Protein AF-A0AAE1B3I8-F1 (afdb_monomer_lite)

Radius of gyration: 38.37 Å; chains: 1; bounding box: 113×49×78 Å

Foldseek 3Di:
DVVLVVQLVVLLVQLVVLLVVLVVCVVVQFDDLVRLVVSLVSNVVSVVSNVVSLVVVLVVDDPVCNVVSVVVSVVSSVVSVVSSVSSVVVNVVQDDPLVVQCVPPGRDPVCVVVSVVSCCVPPVPLVVVLVVLVVQLLVPQDQQPDPLVCNLVSLVVNLVSNVVSQVVCVVSVNDLLVCLQPSLVSVLVSDDPVLVVVCVVVCVPPSSPVVVVSVSSVVVSVVSVVVVVVVPDDPPDDPDDDDDDDDDDDDDDYDDDDDDDDDDDDDDDPVVVPDDDDDPQQAQALQPRDSHHVVPDPVLVVDDPVVNVVSCVVSVHDPVD

InterPro domains:
  IPR005312 Domain of unknown function DUF1759 [PF03564] (91-201)

Organism: NCBI:txid231223

pLDDT: mean 73.56, std 17.93, range [26.34, 93.19]

Secondary structure (DSSP, 8-state):
-HHHHHHHHHHHHHHHHHHHHHHHHHHH----HHHHHHHHHHHHHHHHHHHHHHHHHHTTS-HHHHHHHHHHHHHHHHHHHHHHHHHHHHHHTT-THHHHHHTTS---HHHHHHHHHHHHHHT--HHHHHHHHHHHHHH------S-TTTHHHHHHHHHHHHHHHHHHHHHTT--THHHHHHHHHHHHHHS-HHHHHHHHHH-TT-TT-HHHHHHHHHHHHHHHHHHHHTT--SS----------------------------------GGGGS-------PPPPTTT--SS-GGG-HHHHSS-HHHHHHHHHHTT--TT-

Sequence (321 aa):
MEEANRKRITAKSWLTRATNKLRQLLDSGEFTQISLVAQIEEFEKRLGNLDEAQSLVEEHIEIEKLEDDIEAAAQFREEKLVTLLAAREKQSLLQGEAAATISGLSLTETNYSTAKTLLQTRFGRPERIIFSHIQRLLQTNLFLTSKESSLPAHLWRLHDEITTQVRSLENLGVGGESYGVILTPLILHQLPNNIRLEWARVGEGKEGDLGFLLRFLHEEIQRRERSQTFGVTAGAVGPTTTSPSEARSGSLGGQRSRPRQNMRKGQGSATALLSGSGSKRTPLCVFCHGGHFSDQCQELNGLDLEARKNKIRKLGLCFVC

Structure (mmCIF, N/CA/C/O backbone):
data_AF-A0AAE1B3I8-F1
#
_entry.id   AF-A0AAE1B3I8-F1
#
loop_
_atom_site.group_PDB
_atom_site.id
_atom_site.type_symbol
_atom_site.label_atom_id
_atom_site.label_alt_id
_atom_site.label_comp_id
_atom_site.label_asym_id
_atom_site.label_entity_id
_atom_site.label_seq_id
_atom_site.pdbx_PDB_ins_code
_atom_site.Cartn_x
_atom_site.Cartn_y
_atom_site.Cartn_z
_atom_site.occupancy
_atom_site.B_iso_or_equiv
_atom_site.auth_seq_id
_atom_site.auth_comp_id
_atom_site.auth_asym_id
_atom_site.auth_atom_id
_atom_site.pdbx_PDB_model_num
ATOM 1 N N . MET A 1 1 ? 0.950 -8.082 45.100 1.00 75.19 1 MET A N 1
ATOM 2 C CA . MET A 1 1 ? 0.433 -9.222 44.306 1.00 75.19 1 MET A CA 1
ATOM 3 C C . MET A 1 1 ? -1.105 -9.278 44.246 1.00 75.19 1 MET A C 1
ATOM 5 O O . MET A 1 1 ? -1.641 -9.138 43.154 1.00 75.19 1 MET A O 1
ATOM 9 N N . GLU A 1 2 ? -1.846 -9.433 45.359 1.00 81.94 2 GLU A N 1
ATOM 10 C CA . GLU A 1 2 ? -3.324 -9.588 45.317 1.00 81.94 2 GLU A CA 1
ATOM 11 C C . GLU A 1 2 ? -4.074 -8.406 44.680 1.00 81.94 2 GLU A C 1
ATOM 13 O O . GLU A 1 2 ? -4.999 -8.601 43.893 1.00 81.94 2 GLU A O 1
ATOM 18 N N . GLU A 1 3 ? -3.677 -7.167 44.986 1.00 85.56 3 GLU A N 1
ATOM 19 C CA . GLU A 1 3 ? -4.323 -5.981 44.415 1.00 85.56 3 GLU A CA 1
ATOM 20 C C . GLU A 1 3 ? -4.106 -5.868 42.898 1.00 85.56 3 GLU A C 1
ATOM 22 O O . GLU A 1 3 ? -5.056 -5.591 42.164 1.00 85.56 3 GLU A O 1
ATOM 27 N N . ALA A 1 4 ? -2.889 -6.149 42.423 1.00 85.75 4 ALA A N 1
ATOM 28 C CA . ALA A 1 4 ? -2.554 -6.158 40.999 1.00 85.75 4 ALA A CA 1
ATOM 29 C C . ALA A 1 4 ? -3.372 -7.222 40.244 1.00 85.75 4 ALA A C 1
ATOM 31 O O . ALA A 1 4 ? -3.989 -6.926 39.220 1.00 85.75 4 ALA A O 1
ATOM 32 N N . ASN A 1 5 ? -3.508 -8.426 40.815 1.00 86.81 5 ASN A N 1
ATOM 33 C CA . ASN A 1 5 ? -4.346 -9.479 40.237 1.00 86.81 5 ASN A CA 1
ATOM 34 C C . ASN A 1 5 ? -5.832 -9.088 40.171 1.00 86.81 5 ASN A C 1
ATOM 36 O O . ASN A 1 5 ? -6.487 -9.340 39.158 1.00 86.81 5 ASN A O 1
ATOM 40 N N . ARG A 1 6 ? -6.374 -8.413 41.197 1.00 88.69 6 ARG A N 1
ATOM 41 C CA . ARG A 1 6 ? -7.757 -7.894 41.161 1.00 88.69 6 ARG A CA 1
ATOM 42 C C . ARG A 1 6 ? -7.956 -6.853 40.057 1.00 88.69 6 ARG A C 1
ATOM 44 O O . ARG A 1 6 ? -8.969 -6.903 39.351 1.00 88.69 6 ARG A O 1
ATOM 51 N N . LYS A 1 7 ? -6.996 -5.936 39.877 1.00 90.00 7 LYS A N 1
ATOM 52 C CA . LYS A 1 7 ? -7.019 -4.937 38.792 1.00 90.00 7 LYS A CA 1
ATOM 53 C C . LYS A 1 7 ? -7.013 -5.617 37.424 1.00 90.00 7 LYS A C 1
ATOM 55 O O . LYS A 1 7 ? -7.872 -5.309 36.599 1.00 90.00 7 LYS A O 1
ATOM 60 N N . ARG A 1 8 ? -6.149 -6.617 37.230 1.00 90.50 8 ARG A N 1
ATOM 61 C CA . ARG A 1 8 ? -6.077 -7.408 35.995 1.00 90.50 8 ARG A CA 1
ATOM 62 C C . ARG A 1 8 ? -7.383 -8.134 35.671 1.00 90.50 8 ARG A C 1
ATOM 64 O O . ARG A 1 8 ? -7.879 -8.020 34.555 1.00 90.50 8 ARG A O 1
ATOM 71 N N . ILE A 1 9 ? -7.978 -8.840 36.635 1.00 90.00 9 ILE A N 1
ATOM 72 C CA . ILE A 1 9 ? -9.260 -9.546 36.433 1.00 90.00 9 ILE A CA 1
ATOM 73 C C . ILE A 1 9 ? -10.363 -8.557 36.035 1.00 90.00 9 ILE A C 1
ATOM 75 O O . ILE A 1 9 ? -11.141 -8.806 35.111 1.00 90.00 9 ILE A O 1
ATOM 79 N N . THR A 1 10 ? -10.398 -7.402 36.700 1.00 92.50 10 THR A N 1
ATOM 80 C CA . THR A 1 10 ? -11.363 -6.340 36.401 1.00 92.50 10 THR A CA 1
ATOM 81 C C . THR A 1 10 ? -11.157 -5.792 34.987 1.00 92.50 10 THR A C 1
ATOM 83 O O . THR A 1 10 ? -12.126 -5.671 34.235 1.00 92.50 10 THR A O 1
ATOM 86 N N . ALA A 1 11 ? -9.910 -5.529 34.582 1.00 90.75 11 ALA A N 1
ATOM 87 C CA . ALA A 1 11 ? -9.573 -5.072 33.235 1.00 90.75 11 ALA A CA 1
ATOM 88 C C . ALA A 1 11 ? -9.950 -6.106 32.157 1.00 90.75 11 ALA A C 1
ATOM 90 O O . ALA A 1 11 ? -10.613 -5.745 31.183 1.00 90.75 11 ALA A O 1
ATOM 91 N N . LYS A 1 12 ? -9.652 -7.399 32.373 1.00 91.38 12 LYS A N 1
ATOM 92 C CA . LYS A 1 12 ? -10.067 -8.499 31.477 1.00 91.38 12 LYS A CA 1
ATOM 93 C C . LYS A 1 12 ? -11.591 -8.553 31.309 1.00 91.38 12 LYS A C 1
ATOM 95 O O . LYS A 1 12 ? -12.088 -8.709 30.191 1.00 91.38 12 LYS A O 1
ATOM 100 N N . SER A 1 13 ? -12.352 -8.369 32.391 1.00 92.62 13 SER A N 1
ATOM 101 C CA . SER A 1 13 ? -13.822 -8.332 32.350 1.00 92.62 13 SER A CA 1
ATOM 102 C C . SER A 1 13 ? -14.351 -7.148 31.531 1.00 92.62 13 SER A C 1
ATOM 104 O O . SER A 1 13 ? -15.208 -7.325 30.661 1.00 92.62 13 SER A O 1
ATOM 106 N N . TRP A 1 14 ? -13.809 -5.945 31.744 1.00 93.00 14 TRP A N 1
ATOM 107 C CA . TRP A 1 14 ? -14.194 -4.760 30.971 1.00 93.00 14 TRP A CA 1
ATOM 108 C C . TRP A 1 14 ? -13.845 -4.880 29.490 1.00 93.00 14 TRP A C 1
ATOM 110 O O . TRP A 1 14 ? -14.688 -4.548 28.655 1.00 93.00 14 TRP A O 1
ATOM 120 N N . LEU A 1 15 ? -12.659 -5.396 29.156 1.00 92.19 15 LEU A N 1
ATOM 121 C CA . LEU A 1 15 ? -12.279 -5.633 27.765 1.00 92.19 15 LEU A CA 1
ATOM 122 C C . LEU A 1 15 ? -13.209 -6.659 27.111 1.00 92.19 15 LEU A C 1
ATOM 124 O O . LEU A 1 15 ? -13.655 -6.453 25.987 1.00 92.19 15 LEU A O 1
ATOM 128 N N . THR A 1 16 ? -13.586 -7.719 27.827 1.00 93.19 16 THR A N 1
ATOM 129 C CA . THR A 1 16 ? -14.542 -8.719 27.322 1.00 93.19 16 THR A CA 1
ATOM 130 C C . THR A 1 16 ? -15.908 -8.093 27.029 1.00 93.19 16 THR A C 1
ATOM 132 O O . THR A 1 16 ? -16.497 -8.360 25.984 1.00 93.19 16 THR A O 1
ATOM 135 N N . ARG A 1 17 ? -16.400 -7.197 27.896 1.00 92.69 17 ARG A N 1
ATOM 136 C CA . ARG A 1 17 ? -17.651 -6.456 27.651 1.00 92.69 17 ARG A CA 1
ATOM 137 C C . ARG A 1 17 ? -17.549 -5.541 26.433 1.00 92.69 17 ARG A C 1
ATOM 139 O O . ARG A 1 17 ? -18.461 -5.540 25.611 1.00 92.69 17 ARG A O 1
ATOM 146 N N . ALA A 1 18 ? -16.452 -4.793 26.305 1.00 90.69 18 ALA A N 1
ATOM 147 C CA . ALA A 1 18 ? -16.205 -3.940 25.143 1.00 90.69 18 ALA A CA 1
ATOM 148 C C . ALA A 1 18 ? -16.132 -4.770 23.851 1.00 90.69 18 ALA A C 1
ATOM 150 O O . ALA A 1 18 ? -16.756 -4.415 22.855 1.00 90.69 18 ALA A O 1
ATOM 151 N N . THR A 1 19 ? -15.465 -5.926 23.905 1.00 92.31 19 THR A N 1
ATOM 152 C CA . THR A 1 19 ? -15.375 -6.876 22.789 1.00 92.31 19 THR A CA 1
ATOM 153 C C . THR A 1 19 ? -16.751 -7.382 22.379 1.00 92.31 19 THR A C 1
ATOM 155 O O . THR A 1 19 ? -17.092 -7.322 21.206 1.00 92.31 19 THR A O 1
ATOM 158 N N . ASN A 1 20 ? -17.567 -7.843 23.330 1.00 91.88 20 ASN A N 1
ATOM 159 C CA . ASN A 1 20 ? -18.903 -8.364 23.036 1.00 91.88 20 ASN A CA 1
ATOM 160 C C . ASN A 1 20 ? -19.821 -7.284 22.462 1.00 91.88 20 ASN A C 1
ATOM 162 O O . ASN A 1 20 ? -20.574 -7.554 21.534 1.00 91.88 20 ASN A O 1
ATOM 166 N N . LYS A 1 21 ? -19.727 -6.053 22.973 1.00 90.25 21 LYS A N 1
ATOM 167 C CA . LYS A 1 21 ? -20.495 -4.918 22.457 1.00 90.25 21 LYS A CA 1
ATOM 168 C C . LYS A 1 21 ? -20.089 -4.557 21.026 1.00 90.25 21 LYS A C 1
ATOM 170 O O . LYS A 1 21 ? -20.951 -4.326 20.185 1.00 90.25 21 LYS A O 1
ATOM 175 N N . LEU A 1 22 ? -18.788 -4.544 20.741 1.00 87.94 22 LEU A N 1
ATOM 176 C CA . LEU A 1 22 ? -18.260 -4.302 19.401 1.00 87.94 22 LEU A CA 1
ATOM 177 C C . LEU A 1 22 ? -18.615 -5.451 18.444 1.00 87.94 22 LEU A C 1
ATOM 179 O O . LEU A 1 22 ? -19.035 -5.194 17.323 1.00 87.94 22 LEU A O 1
ATOM 183 N N . ARG A 1 23 ? -18.557 -6.706 18.903 1.00 89.12 23 ARG A N 1
ATOM 184 C CA . ARG A 1 23 ? -18.997 -7.883 18.141 1.00 89.12 23 ARG A CA 1
ATOM 185 C C . ARG A 1 23 ? -20.483 -7.816 17.801 1.00 89.12 23 ARG A C 1
ATOM 187 O O . ARG A 1 23 ? -20.840 -7.974 16.645 1.00 89.12 23 ARG A O 1
ATOM 194 N N . GLN A 1 24 ? -21.326 -7.487 18.777 1.00 89.12 24 GLN A N 1
ATOM 195 C CA . GLN A 1 24 ? -22.765 -7.335 18.572 1.00 89.12 24 GLN A CA 1
ATOM 196 C C . GLN A 1 24 ? -23.083 -6.265 17.520 1.00 89.12 24 GLN A C 1
ATOM 198 O O . GLN A 1 24 ? -23.969 -6.476 16.699 1.00 89.12 24 GLN A O 1
ATOM 203 N N . LEU A 1 25 ? -22.348 -5.148 17.511 1.00 84.00 25 LEU A N 1
ATOM 204 C CA . LEU A 1 25 ? -22.480 -4.130 16.464 1.00 84.00 25 LEU A CA 1
ATOM 205 C C . LEU A 1 25 ? -22.011 -4.636 15.098 1.00 84.00 25 LEU A C 1
ATOM 207 O O . LEU A 1 25 ? -22.623 -4.328 14.082 1.00 84.00 25 LEU A O 1
ATOM 211 N N . LEU A 1 26 ? -20.925 -5.408 15.049 1.00 83.12 26 LEU A N 1
ATOM 212 C CA . LEU A 1 26 ? -20.441 -5.981 13.793 1.00 83.12 26 LEU A CA 1
ATOM 213 C C . LEU A 1 26 ? -21.415 -7.010 13.207 1.00 83.12 26 LEU A C 1
ATOM 215 O O . LEU A 1 26 ? -21.557 -7.037 11.981 1.00 83.12 26 LEU A O 1
ATOM 219 N N . ASP A 1 27 ? -22.058 -7.802 14.069 1.00 83.75 27 ASP A N 1
ATOM 220 C CA . ASP A 1 27 ? -23.023 -8.850 13.723 1.00 83.75 27 ASP A CA 1
ATOM 221 C C . ASP A 1 27 ? -24.395 -8.271 13.351 1.00 83.75 27 ASP A C 1
ATOM 223 O O . ASP A 1 27 ? -25.061 -8.802 12.466 1.00 83.75 27 ASP A O 1
ATOM 227 N N . SER A 1 28 ? -24.814 -7.161 13.976 1.00 79.62 28 SER A N 1
ATOM 228 C CA . SER A 1 28 ? -26.087 -6.508 13.648 1.00 79.62 28 SER A CA 1
ATOM 229 C C . SER A 1 28 ? -26.085 -5.864 12.263 1.00 79.62 28 SER A C 1
ATOM 231 O O . SER A 1 28 ? -27.153 -5.623 11.713 1.00 79.62 28 SER A O 1
ATOM 233 N N . GLY A 1 29 ? -24.914 -5.539 11.701 1.00 66.75 29 GLY A N 1
ATOM 234 C CA . GLY A 1 29 ? -24.771 -4.900 10.382 1.00 66.75 29 GLY A CA 1
ATOM 235 C C . GLY A 1 29 ? -25.267 -3.447 10.308 1.00 66.75 29 GLY A C 1
ATOM 236 O O . GLY A 1 29 ? -24.849 -2.697 9.429 1.00 66.75 29 GLY A O 1
ATOM 237 N N . GLU A 1 30 ? -26.094 -3.027 11.261 1.00 66.75 30 GLU A N 1
ATOM 238 C CA . GLU A 1 30 ? -26.655 -1.689 11.407 1.00 66.75 30 GLU A CA 1
ATOM 239 C C . GLU A 1 30 ? -25.834 -0.870 12.416 1.00 66.75 30 GLU A C 1
ATOM 241 O O . GLU A 1 30 ? -26.131 -0.830 13.610 1.00 66.75 30 GLU A O 1
ATOM 246 N N . PHE A 1 31 ? -24.772 -0.208 11.958 1.00 68.75 31 PHE A N 1
ATOM 247 C CA . PHE A 1 31 ? -24.009 0.733 12.784 1.00 68.75 31 PHE A CA 1
ATOM 248 C C . PHE A 1 31 ? -23.626 1.979 11.988 1.00 68.75 31 PHE A C 1
ATOM 250 O O . PHE A 1 31 ? -23.349 1.928 10.793 1.00 68.75 31 PHE A O 1
ATOM 257 N N . THR A 1 32 ? -23.590 3.130 12.656 1.00 70.94 32 THR A N 1
ATOM 258 C CA . THR A 1 32 ? -23.060 4.360 12.057 1.00 70.94 32 THR A CA 1
ATOM 259 C C . THR A 1 32 ? -21.548 4.420 12.234 1.00 70.94 32 THR A C 1
ATOM 261 O O . THR A 1 32 ? -21.000 3.871 13.191 1.00 70.94 32 THR A O 1
ATOM 264 N N . GLN A 1 33 ? -20.860 5.143 11.349 1.00 69.38 33 GLN A N 1
ATOM 265 C CA . GLN A 1 33 ? -19.416 5.362 11.467 1.00 69.38 33 GLN A CA 1
ATOM 266 C C . GLN A 1 33 ? -19.039 5.980 12.821 1.00 69.38 33 GLN A C 1
ATOM 268 O O . GLN A 1 33 ? -18.077 5.552 13.445 1.00 69.38 33 GLN A O 1
ATOM 273 N N . ILE A 1 34 ? -19.837 6.933 13.309 1.00 70.81 34 ILE A N 1
ATOM 274 C CA . ILE A 1 34 ? -19.634 7.578 14.614 1.00 70.81 34 ILE A CA 1
ATOM 275 C C . ILE A 1 34 ? -19.747 6.549 15.747 1.00 70.81 34 ILE A C 1
ATOM 277 O O . ILE A 1 34 ? -18.913 6.525 16.649 1.00 7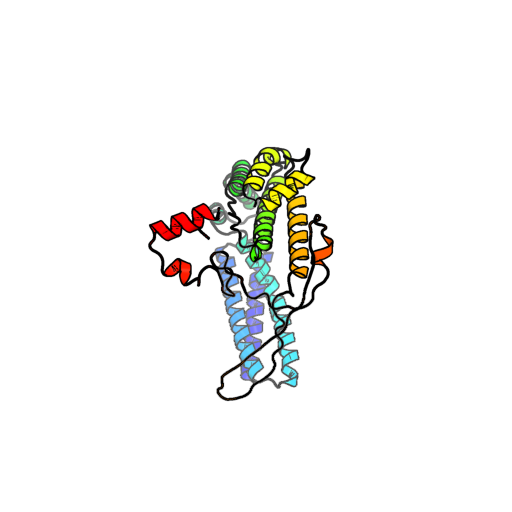0.81 34 ILE A O 1
ATOM 281 N N . SER A 1 35 ? -20.752 5.669 15.688 1.00 77.31 35 SER A N 1
ATOM 282 C CA . SER A 1 35 ? -20.945 4.614 16.687 1.00 77.31 35 SER A CA 1
ATOM 283 C C . SER A 1 35 ? -19.800 3.597 16.677 1.00 77.31 35 SER A C 1
ATOM 285 O O . SER A 1 35 ? -19.295 3.246 17.745 1.00 77.31 35 SER A O 1
ATOM 287 N N . LEU A 1 36 ? -19.350 3.180 15.487 1.00 80.62 36 LEU A N 1
ATOM 288 C CA . LEU A 1 36 ? -18.235 2.248 15.329 1.00 80.62 36 LEU A CA 1
ATOM 289 C C . LEU A 1 36 ? -16.930 2.842 15.872 1.00 80.62 36 LEU A C 1
ATOM 291 O O . LEU A 1 36 ? -16.262 2.189 16.666 1.00 80.62 36 LEU A O 1
ATOM 295 N N . VAL A 1 37 ? -16.601 4.085 15.503 1.00 79.81 37 VAL A N 1
ATOM 296 C CA . VAL A 1 37 ? -15.399 4.786 15.989 1.00 79.81 37 VAL A CA 1
ATOM 297 C C . VAL A 1 37 ? -15.418 4.900 17.509 1.00 79.81 37 VAL A C 1
ATOM 299 O O . VAL A 1 37 ? -14.454 4.507 18.155 1.00 79.81 37 VAL A O 1
ATOM 302 N N . ALA A 1 38 ? -16.539 5.329 18.092 1.00 83.31 38 ALA A N 1
ATOM 303 C CA . ALA A 1 38 ? -16.661 5.444 19.541 1.00 83.31 38 ALA A CA 1
ATOM 304 C C . ALA A 1 38 ? -16.480 4.095 20.262 1.00 83.31 38 ALA A C 1
ATOM 306 O O . ALA A 1 38 ? -15.940 4.049 21.366 1.00 83.31 38 ALA A O 1
ATOM 307 N N . GLN A 1 39 ? -16.934 2.982 19.670 1.00 84.62 39 GLN A N 1
ATOM 308 C CA . GLN A 1 39 ? -16.705 1.657 20.258 1.00 84.62 39 GLN A CA 1
ATOM 309 C C . GLN A 1 39 ? -15.278 1.143 20.059 1.00 84.62 39 GLN A C 1
ATOM 311 O O . GLN A 1 39 ? -14.778 0.457 20.948 1.00 84.62 39 GLN A O 1
ATOM 316 N N . ILE A 1 40 ? -14.622 1.470 18.943 1.00 86.94 40 ILE A N 1
ATOM 317 C CA . ILE A 1 40 ? -13.201 1.162 18.735 1.00 86.94 40 ILE A CA 1
ATOM 318 C C . ILE A 1 40 ? -12.355 1.925 19.760 1.00 86.94 40 ILE A C 1
ATOM 320 O O . ILE A 1 40 ? -11.549 1.306 20.445 1.00 86.94 40 ILE A O 1
ATOM 324 N N . GLU A 1 41 ? -12.590 3.227 19.939 1.00 86.50 41 GLU A N 1
ATOM 325 C CA . GLU A 1 41 ? -11.876 4.050 20.926 1.00 86.50 41 GLU A CA 1
ATOM 326 C C . GLU A 1 41 ? -12.082 3.537 22.359 1.00 86.50 41 GLU A C 1
ATOM 328 O O . GLU A 1 41 ? -11.128 3.425 23.131 1.00 86.50 41 GLU A O 1
ATOM 333 N N . GLU A 1 42 ? -13.317 3.169 22.724 1.00 89.94 42 GLU A N 1
ATOM 334 C CA . GLU A 1 42 ? -13.591 2.565 24.031 1.00 89.94 42 GLU A CA 1
ATOM 335 C C . GLU A 1 42 ? -12.862 1.222 24.184 1.00 89.94 42 GLU A C 1
ATOM 337 O O . GLU A 1 42 ? -12.281 0.966 25.238 1.00 89.94 42 GLU A O 1
ATOM 342 N N . PHE A 1 43 ? -12.841 0.372 23.152 1.00 90.00 43 PHE A N 1
ATOM 343 C CA . PHE A 1 43 ? -12.095 -0.886 23.180 1.00 90.00 43 PHE A CA 1
ATOM 344 C C . PHE A 1 43 ? -10.592 -0.642 23.365 1.00 90.00 43 PHE A C 1
ATOM 346 O O . PHE A 1 43 ? -9.989 -1.258 24.243 1.00 90.00 43 PHE A O 1
ATOM 353 N N . GLU A 1 44 ? -9.987 0.253 22.580 1.00 89.44 44 GLU A N 1
ATOM 354 C CA . GLU A 1 44 ? -8.555 0.581 22.650 1.00 89.44 44 GLU A CA 1
ATOM 355 C C . GLU A 1 44 ? -8.179 1.128 24.031 1.00 89.44 44 GLU A C 1
ATOM 357 O O . GLU A 1 44 ? -7.183 0.709 24.621 1.00 89.44 44 GLU A O 1
ATOM 362 N N . LYS A 1 45 ? -9.033 1.976 24.614 1.00 91.69 45 LYS A N 1
ATOM 363 C CA . LYS A 1 45 ? -8.864 2.454 25.989 1.00 91.69 45 LYS A CA 1
ATOM 364 C C . LYS A 1 45 ? -8.891 1.308 27.005 1.00 91.69 45 LYS A C 1
ATOM 366 O O . LYS A 1 45 ? -8.087 1.287 27.935 1.00 91.69 45 LYS A O 1
ATOM 371 N N . ARG A 1 46 ? -9.810 0.344 26.860 1.00 91.00 46 ARG A N 1
ATOM 372 C CA . ARG A 1 46 ? -9.859 -0.835 27.748 1.00 91.00 46 ARG A CA 1
ATOM 373 C C . ARG A 1 46 ? -8.675 -1.770 27.548 1.00 91.00 46 ARG A C 1
ATOM 375 O O . ARG A 1 46 ? -8.255 -2.380 28.528 1.00 91.00 46 ARG A O 1
ATOM 382 N N . LEU A 1 47 ? -8.149 -1.864 26.331 1.00 89.62 47 LEU A N 1
ATOM 383 C CA . LEU A 1 47 ? -6.946 -2.630 26.028 1.00 89.62 47 LEU A CA 1
ATOM 384 C C . LEU A 1 47 ? -5.723 -2.009 26.715 1.00 89.62 47 LEU A C 1
ATOM 386 O O . LEU A 1 47 ? -5.022 -2.715 27.428 1.00 89.62 47 LEU A O 1
ATOM 390 N N . GLY A 1 48 ? -5.547 -0.687 26.624 1.00 89.56 48 GLY A N 1
ATOM 391 C CA . GLY A 1 48 ? -4.467 0.016 27.328 1.00 89.56 48 GLY A CA 1
ATOM 392 C C . GLY A 1 48 ? -4.523 -0.169 28.850 1.00 89.56 48 GLY A C 1
ATOM 393 O O . GLY A 1 48 ? -3.510 -0.462 29.477 1.00 89.56 48 GLY A O 1
ATOM 394 N N . ASN A 1 49 ? -5.720 -0.107 29.447 1.00 90.94 49 ASN A N 1
ATOM 395 C CA . ASN A 1 49 ? -5.894 -0.380 30.880 1.00 90.94 49 ASN A CA 1
ATOM 396 C C . ASN A 1 49 ? -5.549 -1.833 31.263 1.00 90.94 49 ASN A C 1
ATOM 398 O O . ASN A 1 49 ? -5.169 -2.097 32.404 1.00 90.94 49 ASN A O 1
ATOM 402 N N . LEU A 1 50 ? -5.753 -2.793 30.353 1.00 91.31 50 LEU A N 1
ATOM 403 C CA . LEU A 1 50 ? -5.364 -4.184 30.573 1.00 91.31 50 LEU A CA 1
ATOM 404 C C . LEU A 1 50 ? -3.846 -4.339 30.514 1.00 91.31 50 LEU A C 1
ATOM 406 O O . LEU A 1 50 ? -3.301 -5.004 31.389 1.00 91.31 50 LEU A O 1
ATOM 410 N N . ASP A 1 51 ? -3.193 -3.719 29.532 1.00 91.06 51 ASP A N 1
ATOM 411 C CA . ASP A 1 51 ? -1.737 -3.759 29.374 1.00 91.06 51 ASP A CA 1
ATOM 412 C C . ASP A 1 51 ? -1.040 -3.146 30.608 1.00 91.06 51 ASP A C 1
ATOM 414 O O . ASP A 1 51 ? -0.110 -3.735 31.158 1.00 91.06 51 ASP A O 1
ATOM 418 N N . GLU A 1 52 ? -1.560 -2.030 31.135 1.00 91.56 52 GLU A N 1
ATOM 419 C CA . GLU A 1 52 ? -1.080 -1.431 32.390 1.00 91.56 52 GLU A CA 1
ATOM 420 C C . GLU A 1 52 ? -1.285 -2.375 33.589 1.00 91.56 52 GLU A C 1
ATOM 422 O O . GLU A 1 52 ? -0.372 -2.599 34.386 1.00 91.56 52 GLU A O 1
ATOM 427 N N . ALA A 1 53 ? -2.468 -2.986 33.713 1.00 90.06 53 ALA A N 1
ATOM 428 C CA . ALA A 1 53 ? -2.749 -3.920 34.802 1.00 90.06 53 ALA A CA 1
ATOM 429 C C . ALA A 1 53 ? -1.915 -5.211 34.716 1.00 90.06 53 ALA A C 1
ATOM 431 O O . ALA A 1 53 ? -1.600 -5.794 35.752 1.00 90.06 53 ALA A O 1
ATOM 432 N N . GLN A 1 54 ? -1.580 -5.662 33.505 1.00 89.06 54 GLN A N 1
ATOM 433 C CA . GLN A 1 54 ? -0.733 -6.824 33.249 1.00 89.06 54 GLN A CA 1
ATOM 434 C C . GLN A 1 54 ? 0.722 -6.525 33.636 1.00 89.06 54 GLN A C 1
ATOM 436 O O . GLN A 1 54 ? 1.304 -7.296 34.394 1.00 89.06 54 GLN A O 1
ATOM 441 N N . SER A 1 55 ? 1.255 -5.358 33.258 1.00 89.38 55 SER A N 1
ATOM 442 C CA . SER A 1 55 ? 2.604 -4.923 33.650 1.00 89.38 55 SER A CA 1
ATOM 443 C C . SER A 1 55 ? 2.791 -4.870 35.176 1.00 89.38 55 SER A C 1
ATOM 445 O O . SER A 1 55 ? 3.796 -5.348 35.700 1.00 89.38 55 SER A O 1
ATOM 447 N N . LEU A 1 56 ? 1.786 -4.382 35.915 1.00 88.88 56 LEU A N 1
ATOM 448 C CA . LEU A 1 56 ? 1.813 -4.365 37.386 1.00 88.88 56 LEU A CA 1
ATOM 449 C C . LEU A 1 56 ? 1.825 -5.768 38.011 1.00 88.88 56 LEU A C 1
ATOM 451 O O . LEU A 1 56 ? 2.316 -5.953 39.127 1.00 88.88 56 LEU A O 1
ATOM 455 N N . VAL A 1 57 ? 1.221 -6.750 37.341 1.00 87.94 57 VAL A N 1
ATOM 456 C CA . VAL A 1 57 ? 1.205 -8.140 37.806 1.00 87.94 57 VAL A CA 1
ATOM 457 C C . VAL A 1 57 ? 2.551 -8.806 37.529 1.00 87.94 57 VAL A C 1
ATOM 459 O O . VAL A 1 57 ? 3.083 -9.449 38.432 1.00 87.94 57 VAL A O 1
ATOM 462 N N . GLU A 1 58 ? 3.123 -8.587 36.347 1.00 86.69 58 GLU A N 1
ATOM 463 C CA . GLU A 1 58 ? 4.429 -9.121 35.938 1.00 86.69 58 GLU A CA 1
ATOM 464 C C . GLU A 1 58 ? 5.572 -8.657 36.854 1.00 86.69 58 GLU A C 1
ATOM 466 O O . GLU A 1 58 ? 6.454 -9.450 37.166 1.00 86.69 58 GLU A O 1
ATOM 471 N N . GLU A 1 59 ? 5.513 -7.431 37.390 1.00 86.38 59 GLU A N 1
ATOM 472 C CA . GLU A 1 59 ? 6.486 -6.928 38.381 1.00 86.38 59 GLU A CA 1
ATOM 473 C C . GLU A 1 59 ? 6.518 -7.762 39.680 1.00 86.38 59 GLU A C 1
ATOM 475 O O . GLU A 1 59 ? 7.527 -7.809 40.381 1.00 86.38 59 GLU A O 1
ATOM 480 N N . HIS A 1 60 ? 5.412 -8.431 40.016 1.00 84.00 60 HIS A N 1
ATOM 481 C CA . HIS A 1 60 ? 5.237 -9.149 41.280 1.00 84.00 60 HIS A CA 1
ATOM 482 C C . HIS A 1 60 ? 5.196 -10.677 41.120 1.00 84.00 60 HIS A C 1
ATOM 484 O O . HIS A 1 60 ? 4.953 -11.375 42.112 1.00 84.00 60 HIS A O 1
ATOM 490 N N . ILE A 1 61 ? 5.361 -11.196 39.900 1.00 83.56 61 ILE A N 1
ATOM 491 C CA . ILE A 1 61 ? 5.356 -12.631 39.603 1.00 83.56 61 ILE A CA 1
ATOM 492 C C . ILE A 1 61 ? 6.770 -13.208 39.759 1.00 83.56 61 ILE A C 1
ATOM 494 O O . ILE A 1 61 ? 7.770 -12.584 39.416 1.00 83.56 61 ILE A O 1
ATOM 498 N N . GLU A 1 62 ? 6.850 -14.425 40.301 1.00 84.44 62 GLU A N 1
ATOM 499 C CA . GLU A 1 62 ? 8.090 -15.204 40.340 1.00 84.44 62 GLU A CA 1
ATOM 500 C C . GLU A 1 62 ? 8.554 -15.524 38.915 1.00 84.44 62 GLU A C 1
ATOM 502 O O . GLU A 1 62 ? 7.750 -15.951 38.089 1.00 84.44 62 GLU A O 1
ATOM 507 N N . ILE A 1 63 ? 9.854 -15.387 38.645 1.00 81.88 63 ILE A N 1
ATOM 508 C CA . ILE A 1 63 ? 10.442 -15.563 37.304 1.00 81.88 63 ILE A CA 1
ATOM 509 C C . ILE A 1 63 ? 10.038 -16.906 36.669 1.00 81.88 63 ILE A C 1
ATOM 511 O O . ILE A 1 63 ? 9.740 -16.950 35.482 1.00 81.88 63 ILE A O 1
ATOM 515 N N . GLU A 1 64 ? 9.946 -17.977 37.462 1.00 85.06 64 GLU A N 1
ATOM 516 C CA . GLU A 1 64 ? 9.556 -19.318 36.993 1.00 85.06 64 GLU A CA 1
ATOM 517 C C . GLU A 1 64 ? 8.131 -19.397 36.422 1.00 85.06 64 GLU A C 1
ATOM 519 O O . GLU A 1 64 ? 7.850 -20.278 35.621 1.00 85.06 64 GLU A O 1
ATOM 524 N N . LYS A 1 65 ? 7.226 -18.496 36.825 1.00 85.94 65 LYS A N 1
ATOM 525 C CA . LYS A 1 65 ? 5.824 -18.449 36.365 1.00 85.94 65 LYS A CA 1
ATOM 526 C C . LYS A 1 65 ? 5.558 -17.305 35.387 1.00 85.94 65 LYS A C 1
ATOM 528 O O . LYS A 1 65 ? 4.425 -17.128 34.944 1.00 85.94 65 LYS A O 1
ATOM 533 N N . LEU A 1 66 ? 6.574 -16.491 35.102 1.00 86.25 66 LEU A N 1
ATOM 534 C CA . LEU A 1 66 ? 6.437 -15.293 34.282 1.00 86.25 66 LEU A CA 1
ATOM 535 C C . LEU A 1 66 ? 6.172 -15.646 32.816 1.00 86.25 66 LEU A C 1
ATOM 537 O O . LEU A 1 66 ? 5.301 -15.040 32.202 1.00 86.25 66 LEU A O 1
ATOM 541 N N . GLU A 1 67 ? 6.879 -16.641 32.275 1.00 86.56 67 GLU A N 1
ATOM 542 C CA . GLU A 1 67 ? 6.708 -17.077 30.881 1.00 86.56 67 GLU A CA 1
ATOM 543 C C . GLU A 1 67 ? 5.283 -17.592 30.622 1.00 86.56 67 GLU A C 1
ATOM 545 O O . GLU A 1 67 ? 4.624 -17.120 29.693 1.00 86.56 67 GLU A O 1
ATOM 550 N N . ASP A 1 68 ? 4.766 -18.457 31.501 1.00 87.12 68 ASP A N 1
ATOM 551 C CA . ASP A 1 68 ? 3.398 -18.984 31.416 1.00 87.12 68 ASP A CA 1
ATOM 552 C C . ASP A 1 68 ? 2.334 -17.871 31.506 1.00 87.12 68 ASP A C 1
ATOM 554 O O . ASP A 1 68 ? 1.318 -17.900 30.803 1.00 87.12 68 ASP A O 1
ATOM 558 N N . ASP A 1 69 ? 2.542 -16.867 32.371 1.00 88.62 69 ASP A N 1
ATOM 559 C CA . ASP A 1 69 ? 1.600 -15.751 32.527 1.00 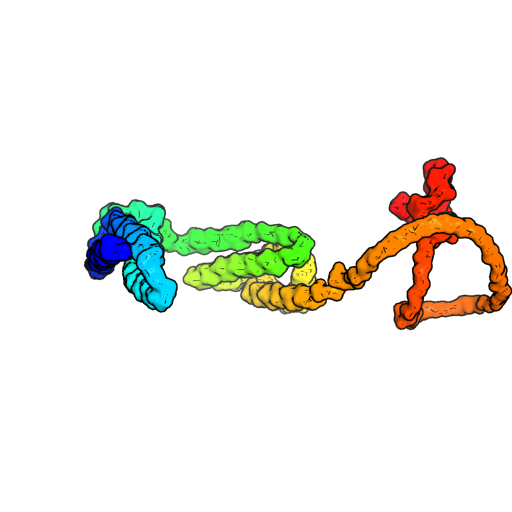88.62 69 ASP A CA 1
ATOM 560 C C . ASP A 1 69 ? 1.603 -14.827 31.301 1.00 88.62 69 ASP A C 1
ATOM 562 O O . ASP A 1 69 ? 0.529 -14.423 30.841 1.00 88.62 69 ASP A O 1
ATOM 566 N N . ILE A 1 70 ? 2.783 -14.552 30.735 1.00 86.31 70 ILE A N 1
ATOM 567 C CA . ILE A 1 70 ? 2.933 -13.786 29.491 1.00 86.31 70 ILE A CA 1
ATOM 568 C C . ILE A 1 70 ? 2.229 -14.512 28.343 1.00 86.31 70 ILE A C 1
ATOM 570 O O . ILE A 1 70 ? 1.479 -13.881 27.593 1.00 86.31 70 ILE A O 1
ATOM 574 N N . GLU A 1 71 ? 2.413 -15.827 28.209 1.00 89.31 71 GLU A N 1
ATOM 575 C CA . GLU A 1 71 ? 1.776 -16.603 27.144 1.00 89.31 71 GLU A CA 1
ATOM 576 C C . GLU A 1 71 ? 0.244 -16.597 27.283 1.00 89.31 71 GLU A C 1
ATOM 578 O O . GLU A 1 71 ? -0.476 -16.310 26.322 1.00 89.31 71 GLU A O 1
ATOM 583 N N . ALA A 1 72 ? -0.278 -16.795 28.497 1.00 87.88 72 ALA A N 1
ATOM 584 C CA . ALA A 1 72 ? -1.714 -16.716 28.761 1.00 87.88 72 ALA A CA 1
ATOM 585 C C . ALA A 1 72 ? -2.291 -15.304 28.520 1.00 87.88 72 ALA A C 1
ATOM 587 O O . ALA A 1 72 ? -3.428 -15.151 28.052 1.00 87.88 72 ALA A O 1
ATOM 588 N N . ALA A 1 73 ? -1.534 -14.251 28.841 1.00 87.06 73 ALA A N 1
ATOM 589 C CA . ALA A 1 73 ? -1.920 -12.871 28.560 1.00 87.06 73 ALA A CA 1
ATOM 590 C C . ALA A 1 73 ? -1.929 -12.579 27.052 1.00 87.06 73 ALA A C 1
ATOM 592 O O . ALA A 1 73 ? -2.876 -11.954 26.560 1.00 87.06 73 ALA A O 1
ATOM 593 N N . ALA A 1 74 ? -0.935 -13.081 26.316 1.00 85.75 74 ALA A N 1
ATOM 594 C CA . ALA A 1 74 ? -0.845 -12.956 24.867 1.00 85.75 74 ALA A CA 1
ATOM 595 C C . ALA A 1 74 ? -2.031 -13.633 24.168 1.00 85.75 74 ALA A C 1
ATOM 597 O O . ALA A 1 74 ? -2.698 -12.985 23.360 1.00 85.75 74 ALA A O 1
ATOM 598 N N . GLN A 1 75 ? -2.368 -14.871 24.546 1.00 88.50 75 GLN A N 1
ATOM 599 C CA . GLN A 1 75 ? -3.517 -15.600 23.991 1.00 88.50 75 GLN A CA 1
ATOM 600 C C . GLN A 1 75 ? -4.834 -14.841 24.201 1.00 88.50 75 GLN A C 1
ATOM 602 O O . GLN A 1 75 ? -5.613 -14.655 23.264 1.00 88.50 75 GLN A O 1
ATOM 607 N N . PHE A 1 76 ? -5.071 -14.339 25.419 1.00 89.62 76 PHE A N 1
ATOM 608 C CA . PHE A 1 76 ? -6.268 -13.547 25.708 1.00 89.62 76 PHE A CA 1
ATOM 609 C C . PHE A 1 76 ? -6.314 -12.260 24.873 1.00 89.62 76 PHE A C 1
ATOM 611 O O . PHE A 1 76 ? -7.370 -11.885 24.364 1.00 89.62 76 PHE A O 1
ATOM 618 N N . ARG A 1 77 ? -5.177 -11.573 24.722 1.00 87.81 77 ARG A N 1
ATOM 619 C CA . ARG A 1 77 ? -5.076 -10.337 23.940 1.00 87.81 77 ARG A CA 1
ATOM 620 C C . ARG A 1 77 ? -5.347 -10.587 22.460 1.00 87.81 77 ARG A C 1
ATOM 622 O O . ARG A 1 77 ? -6.121 -9.846 21.854 1.00 87.81 77 ARG A O 1
ATOM 629 N N . GLU A 1 78 ? -4.748 -11.625 21.891 1.00 87.31 78 GLU A N 1
ATOM 630 C CA . GLU A 1 78 ? -4.905 -11.983 20.484 1.00 87.31 78 GLU A CA 1
ATOM 631 C C . GLU A 1 78 ? -6.363 -12.320 20.149 1.00 87.31 78 GLU A C 1
ATOM 633 O O . GLU A 1 78 ? -6.913 -11.771 19.192 1.00 87.31 78 GLU A O 1
ATOM 638 N N . GLU A 1 79 ? -7.039 -13.091 21.009 1.00 88.69 79 GLU A N 1
ATOM 639 C CA . GLU A 1 79 ? -8.460 -13.424 20.855 1.00 88.69 79 GLU A CA 1
ATOM 640 C C . GLU A 1 79 ? -9.343 -12.167 20.730 1.00 88.69 79 GLU A C 1
ATOM 642 O O . GLU A 1 79 ? -10.264 -12.119 19.911 1.00 88.69 79 GLU A O 1
ATOM 647 N N . LYS A 1 80 ? -9.069 -11.119 21.522 1.00 87.69 80 LYS A N 1
ATOM 648 C CA . LYS A 1 80 ? -9.863 -9.878 21.483 1.00 87.69 80 LYS A CA 1
ATOM 649 C C . LYS A 1 80 ? -9.470 -8.979 20.311 1.00 87.69 80 LYS A C 1
ATOM 651 O O . LYS A 1 80 ? -10.357 -8.353 19.719 1.00 87.69 80 LYS A O 1
ATOM 656 N N . LEU A 1 81 ? -8.187 -8.942 19.943 1.00 86.44 81 LEU A N 1
ATOM 657 C CA . LEU A 1 81 ? -7.675 -8.128 18.836 1.00 86.44 81 LEU A CA 1
ATOM 658 C C . LEU A 1 81 ? -8.283 -8.501 17.482 1.00 86.44 81 LEU A C 1
ATOM 660 O O . LEU A 1 81 ? -8.521 -7.597 16.685 1.00 86.44 81 LEU A O 1
ATOM 664 N N . VAL A 1 82 ? -8.611 -9.774 17.237 1.00 87.56 82 VAL A N 1
ATOM 665 C CA . VAL A 1 82 ? -9.298 -10.202 16.000 1.00 87.56 82 VAL A CA 1
ATOM 666 C C . VAL A 1 82 ? -10.566 -9.375 15.750 1.00 87.56 82 VAL A C 1
ATOM 668 O O . VAL A 1 82 ? -10.803 -8.890 14.644 1.00 87.56 82 VAL A O 1
ATOM 671 N N . THR A 1 83 ? -11.355 -9.139 16.799 1.00 83.31 83 THR A N 1
ATOM 672 C CA . THR A 1 83 ? -12.585 -8.333 16.735 1.00 83.31 83 THR A CA 1
ATOM 673 C C . THR A 1 83 ? -12.307 -6.863 16.419 1.00 83.31 83 THR A C 1
ATOM 675 O O . THR A 1 83 ? -13.024 -6.255 15.625 1.00 83.31 83 THR A O 1
ATOM 678 N N . LEU A 1 84 ? -11.256 -6.289 17.012 1.00 81.06 84 LEU A N 1
ATOM 679 C CA . LEU A 1 84 ? -10.841 -4.913 16.728 1.00 81.06 84 LEU A CA 1
ATOM 680 C C . LEU A 1 84 ? -10.352 -4.774 15.286 1.00 81.06 84 LEU A C 1
ATOM 682 O O . LEU A 1 84 ? -10.710 -3.805 14.621 1.00 81.06 84 LEU A O 1
ATOM 686 N N . LEU A 1 85 ? -9.569 -5.733 14.788 1.00 80.06 85 LEU A N 1
ATOM 687 C CA . LEU A 1 85 ? -9.075 -5.730 13.411 1.00 80.06 85 LEU A CA 1
ATOM 688 C C . LEU A 1 85 ? -10.235 -5.760 12.411 1.00 80.06 85 LEU A C 1
ATOM 690 O O . LEU A 1 85 ? -10.258 -4.936 11.500 1.00 80.06 85 LEU A O 1
ATOM 694 N N . ALA A 1 86 ? -11.239 -6.611 12.641 1.00 81.12 86 ALA A N 1
ATOM 695 C CA . ALA A 1 86 ? -12.449 -6.648 11.822 1.00 81.12 86 ALA A CA 1
ATOM 696 C C . ALA A 1 86 ? -13.214 -5.309 11.843 1.00 81.12 86 ALA A C 1
ATOM 698 O O . ALA A 1 86 ? -13.672 -4.827 10.805 1.00 81.12 86 ALA A O 1
ATOM 699 N N . ALA A 1 87 ? -13.332 -4.657 13.006 1.00 78.62 87 ALA A N 1
ATOM 700 C CA . ALA A 1 87 ? -13.945 -3.329 13.087 1.00 78.62 87 ALA A CA 1
ATOM 701 C C . ALA A 1 87 ? -13.116 -2.250 12.380 1.00 78.62 87 ALA A C 1
ATOM 703 O O . ALA A 1 87 ? -13.684 -1.391 11.705 1.00 78.62 87 ALA A O 1
ATOM 704 N N . ARG A 1 88 ? -11.786 -2.307 12.479 1.00 77.75 88 ARG A N 1
ATOM 705 C CA . ARG A 1 88 ? -10.881 -1.363 11.815 1.00 77.75 88 ARG A CA 1
ATOM 706 C C . ARG A 1 88 ? -10.893 -1.523 10.299 1.00 77.75 88 ARG A C 1
ATOM 708 O O . ARG A 1 88 ? -10.821 -0.522 9.596 1.00 77.75 88 ARG A O 1
ATOM 715 N N . GLU A 1 89 ? -11.037 -2.746 9.800 1.00 77.38 89 GLU A N 1
ATOM 716 C CA . GLU A 1 89 ? -11.259 -3.026 8.380 1.00 77.38 89 GLU A CA 1
ATOM 717 C C . GLU A 1 89 ? -12.572 -2.393 7.894 1.00 77.38 89 GLU A C 1
ATOM 719 O O . GLU A 1 89 ? -12.588 -1.652 6.912 1.00 77.38 89 GLU A O 1
ATOM 724 N N . LYS A 1 90 ? -13.676 -2.578 8.631 1.00 73.31 90 LYS A N 1
ATOM 725 C CA . LYS A 1 90 ? -14.949 -1.915 8.296 1.00 73.31 90 LYS A CA 1
ATOM 726 C C . LYS A 1 90 ? -14.864 -0.389 8.393 1.00 73.31 90 LYS A C 1
ATOM 728 O O . LYS A 1 90 ? -15.472 0.310 7.585 1.00 73.31 90 LYS A O 1
ATOM 733 N N . GLN A 1 91 ? -14.093 0.138 9.344 1.00 70.38 91 GLN A N 1
ATOM 734 C CA . GLN A 1 91 ? -13.839 1.571 9.466 1.00 70.38 91 GLN A CA 1
ATOM 735 C C . GLN A 1 91 ? -13.008 2.100 8.291 1.00 70.38 91 GLN A C 1
ATOM 737 O O . GLN A 1 91 ? -13.322 3.172 7.782 1.00 70.38 91 GLN A O 1
ATOM 742 N N . SER A 1 92 ? -11.958 1.390 7.865 1.00 65.31 92 SER A N 1
ATOM 743 C CA . SER A 1 92 ? -11.059 1.827 6.787 1.00 65.31 92 SER A CA 1
ATOM 744 C C . SER A 1 92 ? -11.752 1.848 5.425 1.00 65.31 92 SER A C 1
ATOM 746 O O . SER A 1 92 ? -11.490 2.742 4.622 1.00 65.31 92 SER A O 1
ATOM 748 N N . LEU A 1 93 ? -12.713 0.947 5.205 1.00 66.38 93 LEU A N 1
ATOM 749 C CA . LEU A 1 93 ? -13.577 0.934 4.020 1.00 66.38 93 LEU A CA 1
ATOM 750 C C . LEU A 1 93 ? -14.440 2.206 3.879 1.00 66.38 93 LEU A C 1
ATOM 752 O O . LEU A 1 93 ? -14.876 2.533 2.777 1.00 66.38 93 LEU A O 1
ATOM 756 N N . LEU A 1 94 ? -14.678 2.938 4.974 1.00 62.72 94 LEU A N 1
ATOM 757 C CA . LEU A 1 94 ? -15.565 4.104 5.048 1.00 62.72 94 LEU A CA 1
ATOM 758 C C . LEU A 1 94 ? -14.797 5.381 5.423 1.00 62.72 94 LEU A C 1
ATOM 760 O O . LEU A 1 94 ? -15.242 6.152 6.271 1.00 62.72 94 LEU A O 1
ATOM 764 N N . GLN A 1 95 ? -13.634 5.637 4.823 1.00 63.91 95 GLN A N 1
ATOM 765 C CA . GLN A 1 95 ? -12.864 6.860 5.096 1.00 63.91 95 GLN A CA 1
ATOM 766 C C . GLN A 1 95 ? -12.870 7.851 3.926 1.00 63.91 95 GLN A C 1
ATOM 768 O O . GLN A 1 95 ? -12.954 7.486 2.754 1.00 63.91 95 GLN A O 1
ATOM 773 N N . GLY A 1 96 ? -12.769 9.139 4.267 1.00 70.31 96 GLY A N 1
ATOM 774 C CA . GLY A 1 96 ? -12.568 10.230 3.315 1.00 70.31 96 GLY A CA 1
ATOM 775 C C . GLY A 1 96 ? -13.819 10.665 2.547 1.00 70.31 96 GLY A C 1
ATOM 776 O O . GLY A 1 96 ? -14.947 10.610 3.036 1.00 70.31 96 GLY A O 1
ATOM 777 N N . GLU A 1 97 ? -13.605 11.140 1.321 1.00 70.12 97 GLU A N 1
ATOM 778 C CA . GLU A 1 97 ? -14.644 11.735 0.471 1.00 70.12 97 GLU A CA 1
ATOM 779 C C . GLU A 1 97 ? -15.754 10.733 0.099 1.00 70.12 97 GLU A C 1
ATOM 781 O O . GLU A 1 97 ? -16.915 11.112 -0.074 1.00 70.12 97 GLU A O 1
ATOM 786 N N . ALA A 1 98 ? -15.424 9.438 0.044 1.00 71.00 98 ALA A N 1
ATOM 787 C CA . ALA A 1 98 ? -16.389 8.364 -0.171 1.00 71.00 98 ALA A CA 1
ATOM 788 C C . ALA A 1 98 ? -17.409 8.284 0.974 1.00 71.00 98 ALA A C 1
ATOM 790 O O . ALA A 1 98 ? -18.610 8.277 0.716 1.00 71.00 98 ALA A O 1
ATOM 791 N N . ALA A 1 99 ? -16.945 8.343 2.225 1.00 69.38 99 ALA A N 1
ATOM 792 C CA . ALA A 1 99 ? -17.795 8.341 3.415 1.00 69.38 99 ALA A CA 1
ATOM 793 C C . ALA A 1 99 ? -18.688 9.585 3.491 1.00 69.38 99 ALA A C 1
ATOM 795 O O . ALA A 1 99 ? -19.882 9.483 3.756 1.00 69.38 99 ALA A O 1
ATOM 796 N N . ALA A 1 100 ? -18.138 10.757 3.156 1.00 73.75 100 ALA A N 1
ATOM 797 C CA . ALA A 1 100 ? -18.909 11.997 3.073 1.00 73.75 100 ALA A CA 1
ATOM 798 C C . ALA A 1 100 ? -20.018 11.942 2.005 1.00 73.75 100 ALA A C 1
ATOM 800 O O . ALA A 1 100 ? -21.028 12.625 2.134 1.00 73.75 100 ALA A O 1
ATOM 801 N N . THR A 1 101 ? -19.852 11.125 0.959 1.00 71.06 101 THR A N 1
ATOM 802 C CA . THR A 1 101 ? -20.864 10.959 -0.098 1.00 71.06 101 THR A CA 1
ATOM 803 C C . THR A 1 101 ? -22.059 10.121 0.368 1.00 71.06 101 THR A C 1
ATOM 805 O O . THR A 1 101 ? -23.164 10.302 -0.134 1.00 71.06 101 THR A O 1
ATOM 808 N N . ILE A 1 102 ? -21.852 9.217 1.328 1.00 73.94 102 ILE A N 1
ATOM 809 C CA . ILE A 1 102 ? -22.870 8.277 1.825 1.00 73.94 102 ILE A CA 1
ATOM 810 C C . ILE A 1 102 ? -23.333 8.588 3.255 1.00 73.94 102 ILE A C 1
ATOM 812 O O . ILE A 1 102 ? -24.198 7.892 3.773 1.00 73.94 102 ILE A O 1
ATOM 816 N N . SER A 1 103 ? -22.811 9.646 3.884 1.00 68.88 103 SER A N 1
ATOM 817 C CA . SER A 1 103 ? -23.123 10.032 5.269 1.00 68.88 103 SER A CA 1
ATOM 818 C C . SER A 1 103 ? -24.593 10.403 5.502 1.00 68.88 103 SER A C 1
ATOM 820 O O . SER A 1 103 ? -25.065 10.334 6.633 1.00 68.88 103 SER A O 1
ATOM 822 N N . GLY A 1 104 ? -25.322 10.773 4.442 1.00 68.75 104 GLY A N 1
ATOM 823 C CA . GLY A 1 104 ? -26.761 11.055 4.477 1.00 68.75 104 GLY A CA 1
ATOM 824 C C . GLY A 1 104 ? -27.663 9.827 4.306 1.00 68.75 104 GLY A C 1
ATOM 825 O O . GLY A 1 104 ? -28.881 9.961 4.399 1.00 68.75 104 GLY A O 1
ATOM 826 N N . LEU A 1 105 ? -27.098 8.644 4.044 1.00 69.12 105 LEU A N 1
ATOM 827 C CA . LEU A 1 105 ? -27.847 7.396 3.914 1.00 69.12 105 LEU A CA 1
ATOM 828 C C . LEU A 1 105 ? -27.779 6.617 5.231 1.00 69.12 105 LEU A C 1
ATOM 830 O O . LEU A 1 105 ? -26.698 6.367 5.761 1.00 69.12 105 LEU A O 1
ATOM 834 N N . SER A 1 106 ? -28.930 6.187 5.749 1.00 58.62 106 SER A N 1
ATOM 835 C CA . SER A 1 106 ? -28.961 5.184 6.816 1.00 58.62 106 SER A CA 1
ATOM 836 C C . SER A 1 106 ? -28.493 3.834 6.263 1.00 58.62 106 SER A C 1
ATOM 838 O O . SER A 1 106 ? -28.841 3.478 5.137 1.00 58.62 106 SER A O 1
ATOM 840 N N . LEU A 1 107 ? -27.698 3.081 7.030 1.00 59.25 107 LEU A N 1
ATOM 841 C CA . LEU A 1 107 ? -27.215 1.752 6.635 1.00 59.25 107 LEU A CA 1
ATOM 842 C C . LEU A 1 107 ? -28.347 0.716 6.747 1.00 59.25 107 LEU A C 1
ATOM 844 O O . LEU A 1 107 ? -28.411 -0.042 7.706 1.00 59.25 107 LEU A O 1
ATOM 848 N N . THR A 1 108 ? -29.247 0.704 5.765 1.00 59.66 108 THR A N 1
ATOM 849 C CA . THR A 1 108 ? -30.251 -0.350 5.555 1.00 59.66 108 THR A CA 1
ATOM 850 C C . THR A 1 108 ? -29.960 -1.103 4.257 1.00 59.66 108 THR A C 1
ATOM 852 O O . THR A 1 108 ? -29.335 -0.562 3.341 1.00 59.66 108 THR A O 1
ATOM 855 N N . GLU A 1 109 ? -30.436 -2.344 4.140 1.00 50.81 109 GLU A N 1
ATOM 856 C CA . GLU A 1 109 ? -30.232 -3.185 2.947 1.00 50.81 109 GLU A CA 1
ATOM 857 C C . GLU A 1 109 ? -30.722 -2.500 1.655 1.00 50.81 109 GLU A C 1
ATOM 859 O O . GLU A 1 109 ? -30.054 -2.538 0.622 1.00 50.81 109 GLU A O 1
ATOM 864 N N . THR A 1 110 ? -31.825 -1.750 1.736 1.00 67.25 110 THR A N 1
ATOM 865 C CA . THR A 1 110 ? -32.373 -0.949 0.627 1.00 67.25 110 THR A CA 1
ATOM 866 C C . THR A 1 110 ? -31.491 0.239 0.241 1.00 67.25 110 THR A C 1
ATOM 868 O O . THR A 1 110 ? -31.482 0.673 -0.909 1.00 67.25 110 THR A O 1
ATOM 871 N N . ASN A 1 111 ? -30.749 0.791 1.200 1.00 71.00 111 ASN A N 1
ATOM 872 C CA . ASN A 1 111 ? -29.878 1.939 0.985 1.00 71.00 111 ASN A CA 1
ATOM 873 C C . ASN A 1 111 ? -28.478 1.518 0.539 1.00 71.00 111 ASN A C 1
ATOM 875 O O . ASN A 1 111 ? -27.768 2.333 -0.044 1.00 71.00 111 ASN A O 1
ATOM 879 N N . TYR A 1 112 ? -28.093 0.255 0.738 1.00 68.38 112 TYR A N 1
ATOM 880 C CA . TYR A 1 112 ? -26.826 -0.285 0.252 1.00 68.38 112 TYR A CA 1
ATOM 881 C C . TYR A 1 112 ? -26.727 -0.233 -1.278 1.00 68.38 112 TYR A C 1
ATOM 883 O O . TYR A 1 112 ? -25.710 0.211 -1.816 1.00 68.38 112 TYR A O 1
ATOM 891 N N . SER A 1 113 ? -27.790 -0.608 -2.000 1.00 72.56 113 SER A N 1
ATOM 892 C CA . SER A 1 113 ? -27.823 -0.493 -3.466 1.00 72.56 113 SER A CA 1
ATOM 893 C C . SER A 1 113 ? -27.676 0.962 -3.917 1.00 72.56 113 SER A C 1
ATOM 895 O O . SER A 1 113 ? -26.901 1.267 -4.825 1.00 72.56 113 SER A O 1
ATOM 897 N N . THR A 1 114 ? -28.350 1.883 -3.232 1.00 75.12 114 THR A N 1
ATOM 898 C CA . THR A 1 114 ? -28.274 3.324 -3.504 1.00 75.12 114 THR A CA 1
ATOM 899 C C . THR A 1 114 ? -26.881 3.886 -3.198 1.00 75.12 114 THR A C 1
ATOM 901 O O . THR A 1 114 ? -26.305 4.597 -4.017 1.00 75.12 114 THR A O 1
ATOM 904 N N . ALA A 1 115 ? -26.273 3.503 -2.075 1.00 75.81 115 ALA A N 1
ATOM 905 C CA . ALA A 1 115 ? -24.911 3.888 -1.713 1.00 75.81 115 ALA A CA 1
ATOM 906 C C . ALA A 1 115 ? -23.887 3.366 -2.732 1.00 75.81 115 ALA A C 1
ATOM 908 O O . ALA A 1 115 ? -23.027 4.118 -3.191 1.00 75.81 115 ALA A O 1
ATOM 909 N N . LYS A 1 116 ? -24.012 2.100 -3.152 1.00 77.62 116 LYS A N 1
ATOM 910 C CA . LYS A 1 116 ? -23.143 1.487 -4.165 1.00 77.62 116 LYS A CA 1
ATOM 911 C C . LYS A 1 116 ? -23.240 2.218 -5.503 1.00 77.62 116 LYS A C 1
ATOM 913 O O . LYS A 1 116 ? -22.205 2.553 -6.075 1.00 77.62 116 LYS A O 1
ATOM 918 N N . THR A 1 117 ? -24.450 2.515 -5.979 1.00 81.69 117 THR A N 1
ATOM 919 C CA . THR A 1 117 ? -24.643 3.262 -7.236 1.00 81.69 117 THR A CA 1
ATOM 920 C C . THR A 1 117 ? -24.094 4.689 -7.154 1.00 81.69 117 THR A C 1
ATOM 922 O O . THR A 1 117 ? -23.430 5.131 -8.091 1.00 81.69 117 THR A O 1
ATOM 925 N N . LEU A 1 118 ? -24.272 5.396 -6.032 1.00 81.81 118 LEU A N 1
ATOM 926 C CA . LEU A 1 118 ? -23.701 6.732 -5.816 1.00 81.81 118 LEU A CA 1
ATOM 927 C C . LEU A 1 118 ? -22.169 6.717 -5.822 1.00 81.81 118 LEU A C 1
ATOM 929 O O . LEU A 1 118 ? -21.542 7.534 -6.503 1.00 81.81 118 LEU A O 1
ATOM 933 N N . LEU A 1 119 ? -21.558 5.761 -5.117 1.00 81.00 119 LEU A N 1
ATOM 934 C CA . LEU A 1 119 ? -20.105 5.594 -5.095 1.00 81.00 119 LEU A CA 1
ATOM 935 C C . LEU A 1 119 ? -19.561 5.219 -6.477 1.00 81.00 119 LEU A C 1
ATOM 937 O O . LEU A 1 119 ? -18.570 5.797 -6.919 1.00 81.00 119 LEU A O 1
ATOM 941 N N . GLN A 1 120 ? -20.228 4.319 -7.200 1.00 82.75 120 GLN A N 1
ATOM 942 C CA . GLN A 1 120 ? -19.856 3.964 -8.572 1.00 82.75 120 GLN A CA 1
ATOM 943 C C . GLN A 1 120 ? -19.991 5.156 -9.530 1.00 82.75 120 GLN A C 1
ATOM 945 O O . GLN A 1 120 ? -19.102 5.393 -10.340 1.00 82.75 120 GLN A O 1
ATOM 950 N N . THR A 1 121 ? -21.041 5.964 -9.394 1.00 82.69 121 THR A N 1
ATOM 951 C CA . THR A 1 121 ? -21.262 7.146 -10.243 1.00 82.69 121 THR A CA 1
ATOM 952 C C . THR A 1 121 ? -20.194 8.222 -10.019 1.00 82.69 121 THR A C 1
ATOM 954 O O . THR A 1 121 ? -19.718 8.855 -10.972 1.00 82.69 121 THR A O 1
ATOM 957 N N . ARG A 1 122 ? -19.798 8.443 -8.758 1.00 79.12 122 ARG A N 1
ATOM 958 C CA . ARG A 1 122 ? -18.828 9.483 -8.384 1.00 79.12 122 ARG A CA 1
ATOM 959 C C . ARG A 1 122 ? -17.373 9.035 -8.549 1.00 79.12 122 ARG A C 1
ATOM 961 O O . ARG A 1 122 ? -16.570 9.798 -9.088 1.00 79.12 122 ARG A O 1
ATOM 968 N N . PHE A 1 123 ? -17.038 7.828 -8.096 1.00 77.75 123 PHE A N 1
ATOM 969 C CA . PHE A 1 123 ? -15.661 7.322 -8.009 1.00 77.75 123 PHE A CA 1
ATOM 970 C C . PHE A 1 123 ? -15.361 6.184 -8.986 1.00 77.75 123 PHE A C 1
ATOM 972 O O . PHE A 1 123 ? -14.223 6.040 -9.415 1.00 77.75 123 PHE A O 1
ATOM 979 N N . GLY A 1 124 ? -16.366 5.413 -9.399 1.00 77.75 124 GLY A N 1
ATOM 980 C CA . GLY A 1 124 ? -16.218 4.278 -10.315 1.00 77.75 124 GLY A CA 1
ATOM 981 C C . GLY A 1 124 ? -16.104 4.657 -11.792 1.00 77.75 124 GLY A C 1
ATOM 982 O O . GLY A 1 124 ? -16.540 3.881 -12.633 1.00 77.75 124 GLY A O 1
ATOM 983 N N . ARG A 1 125 ? -15.557 5.835 -12.133 1.00 82.25 125 ARG A N 1
ATOM 984 C CA . ARG A 1 125 ? -15.340 6.242 -13.534 1.00 82.25 125 ARG A CA 1
ATOM 985 C C . ARG A 1 125 ? -14.075 5.564 -14.075 1.00 82.25 125 ARG A C 1
ATOM 987 O O . ARG A 1 125 ? -12.982 6.057 -13.776 1.00 82.25 125 ARG A O 1
ATOM 994 N N . PRO A 1 126 ? -14.189 4.490 -14.881 1.00 80.12 126 PRO A N 1
ATOM 995 C CA . PRO A 1 126 ? -13.041 3.667 -15.256 1.00 80.12 126 PRO A CA 1
ATOM 996 C C . PRO A 1 126 ? -12.006 4.470 -16.046 1.00 80.12 126 PRO A C 1
ATOM 998 O O . PRO A 1 126 ? -10.821 4.382 -15.757 1.00 80.12 126 PRO A O 1
ATOM 1001 N N . GLU A 1 127 ? -12.442 5.347 -16.953 1.00 81.69 127 GLU A N 1
ATOM 1002 C CA . GLU A 1 127 ? -11.556 6.194 -17.765 1.00 81.69 127 GLU A CA 1
ATOM 1003 C C . GLU A 1 127 ? -10.652 7.097 -16.920 1.00 81.69 127 GLU A C 1
ATOM 1005 O O . GLU A 1 127 ? -9.472 7.254 -17.217 1.00 81.69 127 GLU A O 1
ATOM 1010 N N . ARG A 1 128 ? -11.179 7.664 -15.826 1.00 84.94 128 ARG A N 1
ATOM 1011 C CA . ARG A 1 128 ? -10.405 8.525 -14.919 1.00 84.94 128 ARG A CA 1
ATOM 1012 C C . ARG A 1 128 ? -9.361 7.727 -14.145 1.00 84.94 128 ARG A C 1
ATOM 1014 O O . ARG A 1 128 ? -8.264 8.225 -13.910 1.00 84.94 128 ARG A O 1
ATOM 1021 N N . ILE A 1 129 ? -9.714 6.505 -13.753 1.00 84.44 129 ILE A N 1
ATOM 1022 C CA . ILE A 1 129 ? -8.820 5.586 -13.048 1.00 84.44 129 ILE A CA 1
ATOM 1023 C C . ILE A 1 129 ? -7.703 5.139 -14.000 1.00 84.44 129 ILE A C 1
ATOM 1025 O O . ILE A 1 129 ? -6.528 5.285 -13.672 1.00 84.44 129 ILE A O 1
ATOM 1029 N N . ILE A 1 130 ? -8.058 4.712 -15.216 1.00 85.50 130 ILE A N 1
ATOM 1030 C CA . ILE A 1 130 ? -7.116 4.362 -16.289 1.00 85.50 130 ILE A CA 1
ATOM 1031 C C . ILE A 1 130 ? -6.169 5.533 -16.568 1.00 85.50 130 ILE A C 1
ATOM 1033 O O . ILE A 1 130 ? -4.952 5.358 -16.551 1.00 85.50 130 ILE A O 1
ATOM 1037 N N . PHE A 1 131 ? -6.707 6.740 -16.756 1.00 86.75 131 PHE A N 1
ATOM 1038 C CA . PHE A 1 131 ? -5.905 7.936 -17.000 1.00 86.75 131 PHE A CA 1
ATOM 1039 C C . PHE A 1 131 ? -4.938 8.221 -15.848 1.00 86.75 131 PHE A C 1
ATOM 1041 O O . PHE A 1 131 ? -3.773 8.512 -16.095 1.00 86.75 131 PHE A O 1
ATOM 1048 N N . SER A 1 132 ? -5.376 8.077 -14.594 1.00 87.06 132 SER A N 1
ATOM 1049 C CA . SER A 1 132 ? -4.501 8.245 -13.430 1.00 87.06 132 SER A CA 1
ATOM 1050 C C . SER A 1 132 ? -3.355 7.229 -13.412 1.00 87.06 132 SER A C 1
ATOM 1052 O O . SER A 1 132 ? -2.224 7.606 -13.107 1.00 87.06 132 SER A O 1
ATOM 1054 N N . HIS A 1 133 ? -3.620 5.959 -13.732 1.00 86.81 133 HIS A N 1
ATOM 1055 C CA . HIS A 1 133 ? -2.589 4.917 -13.800 1.00 86.81 133 HIS A CA 1
ATOM 1056 C C . HIS A 1 133 ? -1.594 5.178 -14.939 1.00 86.81 133 HIS A C 1
ATOM 1058 O O . HIS A 1 133 ? -0.384 5.126 -14.721 1.00 86.81 133 HIS A O 1
ATOM 1064 N N . ILE A 1 134 ? -2.083 5.540 -16.130 1.00 85.62 134 ILE A N 1
ATOM 1065 C CA . ILE A 1 134 ? -1.236 5.900 -17.278 1.00 85.62 134 ILE A CA 1
ATOM 1066 C C . ILE A 1 134 ? -0.406 7.147 -16.965 1.00 85.62 134 ILE A C 1
ATOM 1068 O O . ILE A 1 134 ? 0.798 7.166 -17.206 1.00 85.62 134 ILE A O 1
ATOM 1072 N N . GLN A 1 135 ? -1.011 8.180 -16.380 1.00 86.88 135 GLN A N 1
ATOM 1073 C CA . GLN A 1 135 ? -0.295 9.388 -15.990 1.00 86.88 135 GLN A CA 1
ATOM 1074 C C . GLN A 1 135 ? 0.810 9.065 -14.979 1.00 86.88 135 GLN A C 1
ATOM 1076 O O . GLN A 1 135 ? 1.917 9.583 -15.108 1.00 86.88 135 GLN A O 1
ATOM 1081 N N . ARG A 1 136 ? 0.548 8.181 -14.009 1.00 85.88 136 ARG A N 1
ATOM 1082 C CA . ARG A 1 136 ? 1.560 7.739 -13.043 1.00 85.88 136 ARG A CA 1
ATOM 1083 C C . ARG A 1 136 ? 2.709 6.998 -13.724 1.00 85.88 136 ARG A C 1
ATOM 1085 O O . ARG A 1 136 ? 3.862 7.288 -13.419 1.00 85.88 136 ARG A O 1
ATOM 1092 N N . LEU A 1 137 ? 2.412 6.124 -14.687 1.00 84.62 137 LEU A N 1
ATOM 1093 C CA . LEU A 1 137 ? 3.423 5.448 -15.510 1.00 84.62 137 LEU A CA 1
ATOM 1094 C C . LEU A 1 137 ? 4.295 6.451 -16.279 1.00 84.62 137 LEU A C 1
ATOM 1096 O O . LEU A 1 137 ? 5.516 6.346 -16.248 1.00 84.62 137 LEU A O 1
ATOM 1100 N N . LEU A 1 138 ? 3.694 7.473 -16.893 1.00 81.62 138 LEU A N 1
ATOM 1101 C CA . LEU A 1 138 ? 4.424 8.524 -17.617 1.00 81.62 138 LEU A CA 1
ATOM 1102 C C . LEU A 1 138 ? 5.240 9.442 -16.690 1.00 81.62 138 LEU A C 1
ATOM 1104 O O . LEU A 1 138 ? 6.295 9.942 -17.072 1.00 81.62 138 LEU A O 1
ATOM 1108 N N . GLN A 1 139 ? 4.749 9.683 -15.474 1.00 81.69 139 GLN A N 1
ATOM 1109 C CA . GLN A 1 139 ? 5.394 10.537 -14.473 1.00 81.69 139 GLN A CA 1
ATOM 1110 C C . GLN A 1 139 ? 6.418 9.800 -13.610 1.00 81.69 139 GLN A C 1
ATOM 1112 O O . GLN A 1 139 ? 7.113 10.453 -12.826 1.00 81.69 139 GLN A O 1
ATOM 1117 N N . THR A 1 140 ? 6.530 8.475 -13.747 1.00 72.44 140 THR A N 1
ATOM 1118 C CA . THR A 1 140 ? 7.533 7.665 -13.053 1.00 72.44 140 THR A CA 1
ATOM 1119 C C . THR A 1 140 ? 8.903 8.082 -13.570 1.00 72.44 140 THR A C 1
ATOM 1121 O O . THR A 1 140 ? 9.381 7.563 -14.561 1.00 72.44 140 THR A O 1
ATOM 1124 N N . ASN A 1 141 ? 9.515 9.083 -12.947 1.00 61.84 141 ASN A N 1
ATOM 1125 C CA . ASN A 1 141 ? 10.838 9.577 -13.297 1.00 61.84 141 ASN A CA 1
ATOM 1126 C C . ASN A 1 141 ? 11.805 9.146 -12.199 1.00 61.84 141 ASN A C 1
ATOM 1128 O O . ASN A 1 141 ? 12.077 9.902 -11.267 1.00 61.84 141 ASN A O 1
ATOM 1132 N N . LEU A 1 142 ? 12.339 7.929 -12.299 1.00 60.69 142 LEU A N 1
ATOM 1133 C CA . LEU A 1 142 ? 13.557 7.593 -11.572 1.00 60.69 142 LEU A CA 1
ATOM 1134 C C . LEU A 1 142 ? 14.733 7.934 -12.477 1.00 60.69 142 LEU A C 1
ATOM 1136 O O . LEU A 1 142 ? 15.129 7.147 -13.331 1.00 60.69 142 LEU A O 1
ATOM 1140 N N . PHE A 1 143 ? 15.314 9.117 -12.288 1.00 58.66 143 PHE A N 1
ATOM 1141 C CA . PHE A 1 143 ? 16.632 9.379 -12.844 1.00 58.66 143 PHE A CA 1
ATOM 1142 C C . PHE A 1 143 ? 17.636 8.504 -12.088 1.00 58.66 143 PHE A C 1
ATOM 1144 O O . PHE A 1 143 ? 18.051 8.822 -10.970 1.00 58.66 143 PHE A O 1
ATOM 1151 N N . LEU A 1 144 ? 17.977 7.361 -12.683 1.00 61.81 144 LEU A N 1
ATOM 1152 C CA . LEU A 1 144 ? 18.936 6.400 -12.150 1.00 61.81 144 LEU A CA 1
ATOM 1153 C C . LEU A 1 144 ? 20.343 7.013 -12.229 1.00 61.81 144 LEU A C 1
ATOM 1155 O O . LEU A 1 144 ? 21.131 6.737 -13.131 1.00 61.81 144 LEU A O 1
ATOM 1159 N N . THR A 1 145 ? 20.654 7.909 -11.289 1.00 53.31 145 THR A N 1
ATOM 1160 C CA . THR A 1 145 ? 21.988 8.497 -11.140 1.00 53.31 145 THR A CA 1
ATOM 1161 C C . THR A 1 145 ? 22.968 7.406 -10.720 1.00 53.31 145 THR A C 1
ATOM 1163 O O . THR A 1 145 ? 22.892 6.905 -9.606 1.00 53.31 145 THR A O 1
ATOM 1166 N N . SER A 1 146 ? 23.886 7.088 -11.635 1.00 52.12 146 SER A N 1
ATOM 1167 C CA . SER A 1 146 ? 25.232 6.473 -11.602 1.00 52.12 146 SER A CA 1
ATOM 1168 C C . SER A 1 146 ? 25.881 5.862 -10.334 1.00 52.12 146 SER A C 1
ATOM 1170 O O . SER A 1 146 ? 26.987 5.336 -10.461 1.00 52.12 146 SER A O 1
ATOM 1172 N N . LYS A 1 147 ? 25.315 5.890 -9.122 1.00 60.25 147 LYS A N 1
ATOM 1173 C CA . LYS A 1 147 ? 25.894 5.168 -7.978 1.00 60.25 147 LYS A CA 1
ATOM 1174 C C . LYS A 1 147 ? 25.556 3.683 -8.110 1.00 60.25 147 LYS A C 1
ATOM 1176 O O . LYS A 1 147 ? 24.480 3.230 -7.734 1.00 60.25 147 LYS A O 1
ATOM 1181 N N . GLU A 1 148 ? 26.502 2.936 -8.666 1.00 60.06 148 GLU A N 1
ATOM 1182 C CA . GLU A 1 148 ? 26.386 1.515 -9.019 1.00 60.06 148 GLU A CA 1
ATOM 1183 C C . GLU A 1 148 ? 25.985 0.610 -7.839 1.00 60.06 148 GLU A C 1
ATOM 1185 O O . GLU A 1 148 ? 25.319 -0.405 -8.033 1.00 60.06 148 GLU A O 1
ATOM 1190 N N . SER A 1 149 ? 26.288 1.025 -6.604 1.00 61.34 149 SER A N 1
ATOM 1191 C CA . SER A 1 149 ? 25.939 0.290 -5.383 1.00 61.34 149 SER A CA 1
ATOM 1192 C C . SER A 1 149 ? 24.450 0.309 -5.026 1.00 61.34 149 SER A C 1
ATOM 1194 O O . SER A 1 149 ? 23.974 -0.635 -4.406 1.00 61.34 149 SER A O 1
ATOM 1196 N N . SER A 1 150 ? 23.692 1.341 -5.409 1.00 69.50 150 SER A N 1
ATOM 1197 C CA . SER A 1 150 ? 22.250 1.422 -5.121 1.00 69.50 150 SER A CA 1
ATOM 1198 C C . SER A 1 150 ? 21.378 1.138 -6.344 1.00 69.50 150 SER A C 1
ATOM 1200 O O . SER A 1 150 ? 20.152 1.115 -6.237 1.00 69.50 150 SER A O 1
ATOM 1202 N N . LEU A 1 151 ? 21.990 0.909 -7.505 1.00 75.75 151 LEU A N 1
ATOM 1203 C CA . LEU A 1 151 ? 21.305 0.726 -8.780 1.00 75.75 151 LEU A CA 1
ATOM 1204 C C . LEU A 1 151 ? 20.296 -0.447 -8.774 1.00 75.75 151 LEU A C 1
ATOM 1206 O O . LEU A 1 151 ? 19.170 -0.208 -9.208 1.00 75.75 151 LEU A O 1
ATOM 1210 N N . PRO A 1 152 ? 20.589 -1.649 -8.225 1.00 81.00 152 PRO A N 1
ATOM 1211 C CA . PRO A 1 152 ? 19.605 -2.740 -8.178 1.00 81.00 152 PRO A CA 1
ATOM 1212 C C . PRO A 1 152 ? 18.349 -2.393 -7.372 1.00 81.00 152 PRO A C 1
ATOM 1214 O O . PRO A 1 152 ? 17.237 -2.639 -7.826 1.00 81.00 152 PRO A O 1
ATOM 1217 N N . ALA A 1 153 ? 18.506 -1.734 -6.219 1.00 81.06 153 ALA A N 1
ATOM 1218 C CA . ALA A 1 153 ? 17.376 -1.335 -5.380 1.00 81.06 153 ALA A CA 1
ATOM 1219 C C . ALA A 1 153 ? 16.464 -0.309 -6.075 1.00 81.06 153 ALA A C 1
ATOM 1221 O O . ALA A 1 153 ? 15.245 -0.346 -5.921 1.00 81.06 153 ALA A O 1
ATOM 1222 N N . HIS A 1 154 ? 17.038 0.612 -6.855 1.00 82.19 154 HIS A N 1
ATOM 1223 C CA . HIS A 1 154 ? 16.247 1.572 -7.628 1.00 82.19 154 HIS A CA 1
ATOM 1224 C C . HIS A 1 154 ? 15.552 0.921 -8.827 1.00 82.19 154 HIS A C 1
ATOM 1226 O O . HIS A 1 154 ? 14.417 1.282 -9.131 1.00 82.19 154 HIS A O 1
ATOM 1232 N N . LEU A 1 155 ? 16.197 -0.052 -9.478 1.00 83.88 155 LEU A N 1
ATOM 1233 C CA . LEU A 1 155 ? 15.572 -0.825 -10.548 1.00 83.88 155 LEU A CA 1
ATOM 1234 C C . LEU A 1 155 ? 14.407 -1.678 -10.040 1.00 83.88 155 LEU A C 1
ATOM 1236 O O . LEU A 1 155 ? 13.380 -1.711 -10.708 1.00 83.88 155 LEU A O 1
ATOM 1240 N N . TRP A 1 156 ? 14.526 -2.298 -8.860 1.00 86.62 156 TRP A N 1
ATOM 1241 C CA . TRP A 1 156 ? 13.413 -3.013 -8.224 1.00 86.62 156 TRP A CA 1
ATOM 1242 C C . TRP A 1 156 ? 12.220 -2.100 -7.978 1.00 86.62 156 TRP A C 1
ATOM 1244 O O . TRP A 1 156 ? 11.115 -2.421 -8.394 1.00 86.62 156 TRP A O 1
ATOM 1254 N N . ARG A 1 157 ? 12.438 -0.915 -7.395 1.00 86.38 157 ARG A N 1
ATOM 1255 C CA . ARG A 1 157 ? 11.348 0.052 -7.178 1.00 86.38 157 ARG A CA 1
ATOM 1256 C C . ARG A 1 157 ? 10.666 0.461 -8.481 1.00 86.38 157 ARG A C 1
ATOM 1258 O O . ARG A 1 157 ? 9.445 0.542 -8.522 1.00 86.38 157 ARG A O 1
ATOM 1265 N N . LEU A 1 158 ? 11.444 0.716 -9.535 1.00 85.69 158 LEU A N 1
ATOM 1266 C CA . LEU A 1 158 ? 10.902 1.045 -10.854 1.00 85.69 158 LEU A CA 1
ATOM 1267 C C . LEU A 1 158 ? 10.102 -0.131 -11.430 1.00 85.69 158 LEU A C 1
ATOM 1269 O O . LEU A 1 158 ? 8.982 0.060 -11.895 1.00 85.69 158 LEU A O 1
ATOM 1273 N N . HIS A 1 159 ? 10.651 -1.343 -11.362 1.00 87.38 159 HIS A N 1
ATOM 1274 C CA . HIS A 1 159 ? 9.984 -2.560 -11.810 1.00 87.38 159 HIS A CA 1
ATOM 1275 C C . HIS A 1 159 ? 8.663 -2.787 -11.062 1.00 87.38 159 HIS A C 1
ATOM 1277 O O . HIS A 1 159 ? 7.637 -3.042 -11.693 1.00 87.38 159 HIS A O 1
ATOM 1283 N N . ASP A 1 160 ? 8.666 -2.664 -9.737 1.00 88.56 160 ASP A N 1
ATOM 1284 C CA . ASP A 1 160 ? 7.503 -2.925 -8.889 1.00 88.56 160 ASP A CA 1
ATOM 1285 C C . ASP A 1 160 ? 6.413 -1.870 -9.075 1.00 88.56 160 ASP A C 1
ATOM 1287 O O . ASP A 1 160 ? 5.231 -2.218 -9.147 1.00 88.56 160 ASP A O 1
ATOM 1291 N N . GLU A 1 161 ? 6.791 -0.599 -9.231 1.00 88.12 161 GLU A N 1
ATOM 1292 C CA . GLU A 1 161 ? 5.850 0.478 -9.546 1.00 88.12 161 GLU A CA 1
ATOM 1293 C C . GLU A 1 161 ? 5.167 0.212 -10.893 1.00 88.12 161 GLU A C 1
ATOM 1295 O O . GLU A 1 161 ? 3.938 0.168 -10.959 1.00 88.12 161 GLU A O 1
ATOM 1300 N N . ILE A 1 162 ? 5.939 -0.062 -11.953 1.00 87.62 162 ILE A N 1
ATOM 1301 C CA . ILE A 1 162 ? 5.378 -0.346 -13.283 1.00 87.62 162 ILE A CA 1
ATOM 1302 C C . ILE A 1 162 ? 4.493 -1.592 -13.229 1.00 87.62 162 ILE A C 1
ATOM 1304 O O . ILE A 1 162 ? 3.367 -1.564 -13.718 1.00 87.62 162 ILE A O 1
ATOM 1308 N N . THR A 1 163 ? 4.954 -2.663 -12.583 1.00 88.94 163 THR A N 1
ATOM 1309 C CA . THR A 1 163 ? 4.194 -3.913 -12.449 1.00 88.94 163 THR A CA 1
ATOM 1310 C C . THR A 1 163 ? 2.873 -3.691 -11.710 1.00 88.94 163 THR A C 1
ATOM 1312 O O . THR A 1 163 ? 1.845 -4.245 -12.099 1.00 88.94 163 THR A O 1
ATOM 1315 N N . THR A 1 164 ? 2.865 -2.854 -10.672 1.00 90.50 164 THR A N 1
ATOM 1316 C CA . THR A 1 164 ? 1.651 -2.519 -9.916 1.00 90.50 164 THR A CA 1
ATOM 1317 C C . THR A 1 164 ? 0.646 -1.759 -10.779 1.00 90.50 164 THR A C 1
ATOM 1319 O O . THR A 1 164 ? -0.543 -2.094 -10.784 1.00 90.50 164 THR A O 1
ATOM 1322 N N . GLN A 1 165 ? 1.105 -0.768 -11.549 1.00 87.75 165 GLN A N 1
ATOM 1323 C CA . GLN A 1 165 ? 0.227 -0.019 -12.450 1.00 87.75 165 GLN A CA 1
ATOM 1324 C C . GLN A 1 165 ? -0.281 -0.891 -13.611 1.00 87.75 165 GLN A C 1
ATOM 1326 O O . GLN A 1 165 ? -1.464 -0.829 -13.934 1.00 87.75 165 GLN A O 1
ATOM 1331 N N . VAL A 1 166 ? 0.566 -1.751 -14.189 1.00 88.12 166 VAL A N 1
ATOM 1332 C CA . VAL A 1 166 ? 0.193 -2.697 -15.259 1.00 88.12 166 VAL A CA 1
ATOM 1333 C C . VAL A 1 166 ? -0.880 -3.672 -14.779 1.00 88.12 166 VAL A C 1
ATOM 1335 O O . VAL A 1 166 ? -1.929 -3.762 -15.408 1.00 88.12 166 VAL A O 1
ATOM 1338 N N . ARG A 1 167 ? -0.697 -4.310 -13.614 1.00 88.38 167 ARG A N 1
ATOM 1339 C CA . ARG A 1 167 ? -1.717 -5.194 -13.014 1.00 88.38 167 ARG A CA 1
ATOM 1340 C C . ARG A 1 167 ? -3.036 -4.462 -12.749 1.00 88.38 167 ARG A C 1
ATOM 1342 O O . ARG A 1 167 ? -4.112 -5.023 -12.930 1.00 88.38 167 ARG A O 1
ATOM 1349 N N . SER A 1 168 ? -2.964 -3.196 -12.330 1.00 87.69 168 SER A N 1
ATOM 1350 C CA . SER A 1 168 ? -4.157 -2.368 -12.105 1.00 87.69 168 SER A CA 1
ATOM 1351 C C . SER A 1 168 ? -4.899 -2.065 -13.412 1.00 87.69 168 SER A C 1
ATOM 1353 O O . SER A 1 168 ? -6.126 -2.105 -13.441 1.00 87.69 168 SER A O 1
ATOM 1355 N N . LEU A 1 169 ? -4.170 -1.812 -14.502 1.00 86.62 169 LEU A N 1
ATOM 1356 C CA . LEU A 1 169 ? -4.733 -1.599 -15.838 1.00 86.62 169 LEU A CA 1
ATOM 1357 C C . LEU A 1 169 ? -5.320 -2.884 -16.440 1.00 86.62 169 LEU A C 1
ATOM 1359 O O . LEU A 1 169 ? -6.402 -2.835 -17.025 1.00 86.62 169 LEU A O 1
ATOM 1363 N N . GLU A 1 170 ? -4.663 -4.029 -16.247 1.00 86.62 170 GLU A N 1
ATOM 1364 C CA . GLU A 1 170 ? -5.168 -5.344 -16.665 1.00 86.62 170 GLU A CA 1
ATOM 1365 C C . GLU A 1 170 ? -6.492 -5.684 -15.969 1.00 86.62 170 GLU A C 1
ATOM 1367 O O . GLU A 1 170 ? -7.444 -6.103 -16.627 1.00 86.62 170 GLU A O 1
ATOM 1372 N N . ASN A 1 171 ? -6.607 -5.403 -14.666 1.00 86.31 171 ASN A N 1
ATOM 1373 C CA . ASN A 1 171 ? -7.858 -5.566 -13.914 1.00 86.31 171 ASN A CA 1
ATOM 1374 C C . ASN A 1 171 ? -9.001 -4.676 -14.435 1.00 86.31 171 ASN A C 1
ATOM 1376 O O . ASN A 1 171 ? -10.171 -5.006 -14.256 1.00 86.31 171 ASN A O 1
ATOM 1380 N N . LEU A 1 172 ? -8.675 -3.551 -15.079 1.00 84.12 172 LEU A N 1
ATOM 1381 C CA . LEU A 1 172 ? -9.638 -2.650 -15.720 1.00 84.12 172 LEU A CA 1
ATOM 1382 C C . LEU A 1 172 ? -9.935 -3.040 -17.180 1.00 84.12 172 LEU A C 1
ATOM 1384 O O . LEU A 1 172 ? -10.696 -2.345 -17.850 1.00 84.12 172 LEU A O 1
ATOM 1388 N N . GLY A 1 173 ? -9.356 -4.141 -17.672 1.00 81.88 173 GLY A N 1
ATOM 1389 C CA . GLY A 1 173 ? -9.558 -4.654 -19.027 1.00 81.88 173 GLY A CA 1
ATOM 1390 C C . GLY A 1 173 ? -8.701 -3.975 -20.098 1.00 81.88 173 GLY A C 1
ATOM 1391 O O . GLY A 1 173 ? -8.946 -4.178 -21.286 1.00 81.88 173 GLY A O 1
ATOM 1392 N N . VAL A 1 174 ? -7.700 -3.174 -19.715 1.00 83.00 174 VAL A N 1
ATOM 1393 C CA . VAL A 1 174 ? -6.777 -2.544 -20.668 1.00 83.00 174 VAL A CA 1
ATOM 1394 C C . VAL A 1 174 ? -5.579 -3.464 -20.885 1.00 83.00 174 VAL A C 1
ATOM 1396 O O . VAL A 1 174 ? -4.704 -3.587 -20.029 1.00 83.00 174 VAL A O 1
ATOM 1399 N N . GLY A 1 175 ? -5.532 -4.104 -22.052 1.00 77.94 175 GLY A N 1
ATOM 1400 C CA . GLY A 1 175 ? -4.443 -5.006 -22.417 1.00 77.94 175 GLY A CA 1
ATOM 1401 C C . GLY A 1 175 ? -3.111 -4.280 -22.621 1.00 77.94 175 GLY A C 1
ATOM 1402 O O . GLY A 1 175 ? -3.074 -3.190 -23.203 1.00 77.94 175 GLY A O 1
ATOM 1403 N N . GLY A 1 176 ? -2.023 -4.935 -22.199 1.00 75.69 176 GLY A N 1
ATOM 1404 C CA . GLY A 1 176 ? -0.639 -4.459 -22.308 1.00 75.69 176 GLY A CA 1
ATOM 1405 C C . GLY A 1 176 ? -0.208 -4.035 -23.710 1.00 75.69 176 GLY A C 1
ATOM 1406 O O . GLY A 1 176 ? 0.616 -3.136 -23.853 1.00 75.69 176 GLY A O 1
ATOM 1407 N N . GLU A 1 177 ? -0.815 -4.604 -24.749 1.00 77.38 177 GLU A N 1
ATOM 1408 C CA . GLU A 1 177 ? -0.500 -4.273 -26.143 1.00 77.38 177 GLU A CA 1
ATOM 1409 C C . GLU A 1 177 ? -0.925 -2.853 -26.539 1.00 77.38 177 GLU A C 1
ATOM 1411 O O . GLU A 1 177 ? -0.276 -2.219 -27.369 1.00 77.38 177 GLU A O 1
ATOM 1416 N N . SER A 1 178 ? -1.962 -2.309 -25.893 1.00 80.38 178 SER A N 1
ATOM 1417 C CA . SER A 1 178 ? -2.512 -0.984 -26.221 1.00 80.38 178 SER A CA 1
ATOM 1418 C C . SER A 1 178 ? -1.558 0.152 -25.850 1.00 80.38 178 SER A C 1
ATOM 1420 O O . SER A 1 178 ? -1.562 1.208 -26.478 1.00 80.38 178 SER A O 1
ATOM 1422 N N . TYR A 1 179 ? -0.755 -0.049 -24.803 1.00 82.75 179 TYR A N 1
ATOM 1423 C CA . TYR A 1 179 ? 0.148 0.965 -24.260 1.00 82.75 179 TYR A CA 1
ATOM 1424 C C . TYR A 1 179 ? 1.621 0.547 -24.295 1.00 82.75 179 TYR A C 1
ATOM 1426 O O . TYR A 1 179 ? 2.493 1.408 -24.177 1.00 82.75 179 TYR A O 1
ATOM 1434 N N . GLY A 1 180 ? 1.927 -0.738 -24.493 1.00 82.88 180 GLY A N 1
ATOM 1435 C CA . GLY A 1 180 ? 3.290 -1.269 -24.501 1.00 82.88 180 GLY A CA 1
ATOM 1436 C C . GLY A 1 180 ? 4.191 -0.604 -25.539 1.00 82.88 180 GLY A C 1
ATOM 1437 O O . GLY A 1 180 ? 5.327 -0.261 -25.221 1.00 82.88 180 GLY A O 1
ATOM 1438 N N . VAL A 1 181 ? 3.659 -0.301 -26.727 1.00 84.38 181 VAL A N 1
ATOM 1439 C CA . VAL A 1 181 ? 4.390 0.385 -27.810 1.00 84.38 181 VAL A CA 1
ATOM 1440 C C . VAL A 1 181 ? 4.875 1.781 -27.399 1.00 84.38 181 VAL A C 1
ATOM 1442 O O . VAL A 1 181 ? 5.934 2.220 -27.837 1.00 84.38 181 VAL A O 1
ATOM 1445 N N . ILE A 1 182 ? 4.130 2.478 -26.538 1.00 84.44 182 ILE A N 1
ATOM 1446 C CA . ILE A 1 182 ? 4.477 3.831 -26.079 1.00 84.44 182 ILE A CA 1
ATOM 1447 C C . ILE A 1 182 ? 5.304 3.765 -24.794 1.00 84.44 182 ILE A C 1
ATOM 1449 O O . ILE A 1 182 ? 6.294 4.479 -24.652 1.00 84.44 182 ILE A O 1
ATOM 1453 N N . LEU A 1 183 ? 4.924 2.906 -23.847 1.00 84.12 183 LEU A N 1
ATOM 1454 C CA . LEU A 1 183 ? 5.581 2.844 -22.544 1.00 84.12 183 LEU A CA 1
ATOM 1455 C C . LEU A 1 183 ? 6.968 2.206 -22.612 1.00 84.12 183 LEU A C 1
ATOM 1457 O O . LEU A 1 183 ? 7.870 2.677 -21.927 1.00 84.12 183 LEU A O 1
ATOM 1461 N N . THR A 1 184 ? 7.168 1.185 -23.449 1.00 86.94 184 THR A N 1
ATOM 1462 C CA . THR A 1 184 ? 8.462 0.495 -23.575 1.00 86.94 184 THR A CA 1
ATOM 1463 C C . THR A 1 184 ? 9.603 1.456 -23.937 1.00 86.94 184 THR A C 1
ATOM 1465 O O . THR A 1 184 ? 10.558 1.534 -23.162 1.00 86.94 184 THR A O 1
ATOM 1468 N N . PRO A 1 185 ? 9.533 2.267 -25.016 1.00 85.56 185 PRO A N 1
ATOM 1469 C CA . PRO A 1 185 ? 10.599 3.219 -25.338 1.00 85.56 185 PRO A CA 1
ATOM 1470 C C . PRO A 1 185 ? 10.771 4.320 -24.280 1.00 85.56 185 PRO A C 1
ATOM 1472 O O . PRO A 1 185 ? 11.897 4.754 -24.033 1.00 85.56 185 PRO A O 1
ATOM 1475 N N . LEU A 1 186 ? 9.692 4.748 -23.613 1.00 8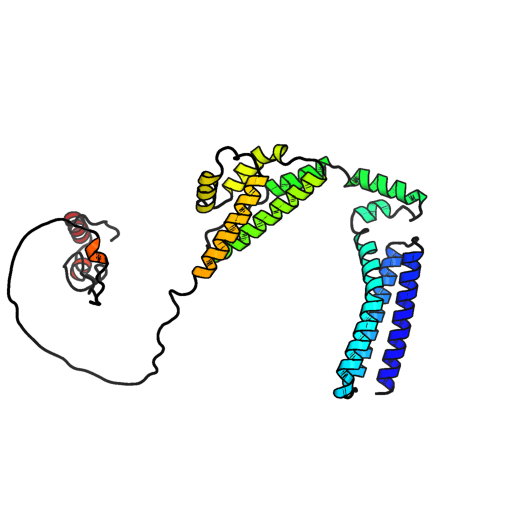5.56 186 LEU A N 1
ATOM 1476 C CA . LEU A 1 186 ? 9.771 5.740 -22.535 1.00 85.56 186 LEU A CA 1
ATOM 1477 C C . LEU A 1 186 ? 10.516 5.198 -21.312 1.00 85.56 186 LEU A C 1
ATOM 1479 O O . LEU A 1 186 ? 11.410 5.867 -20.798 1.00 85.56 186 LEU A O 1
ATOM 1483 N N . ILE A 1 187 ? 10.199 3.974 -20.886 1.00 85.25 187 ILE A N 1
ATOM 1484 C CA . ILE A 1 187 ? 10.888 3.304 -19.779 1.00 85.25 187 ILE A CA 1
ATOM 1485 C C . ILE A 1 187 ? 12.350 3.064 -20.160 1.00 85.25 187 ILE A C 1
ATOM 1487 O O . ILE A 1 187 ? 13.247 3.392 -19.387 1.00 85.25 187 ILE A O 1
ATOM 1491 N N . LEU A 1 188 ? 12.618 2.576 -21.376 1.00 85.31 188 LEU A N 1
ATOM 1492 C CA . LEU A 1 188 ? 13.981 2.369 -21.869 1.00 85.31 188 LEU A CA 1
ATOM 1493 C C . LEU A 1 188 ? 14.809 3.657 -21.847 1.00 85.31 188 LEU A C 1
ATOM 1495 O O . LEU A 1 188 ? 15.987 3.609 -21.499 1.00 85.31 188 LEU A O 1
ATOM 1499 N N . HIS A 1 189 ? 14.219 4.810 -22.172 1.00 84.81 189 HIS A N 1
ATOM 1500 C CA . HIS A 1 189 ? 14.916 6.096 -22.118 1.00 84.81 189 HIS A CA 1
ATOM 1501 C C . HIS A 1 189 ? 15.350 6.482 -20.692 1.00 84.81 189 HIS A C 1
ATOM 1503 O O . HIS A 1 189 ? 16.375 7.142 -20.523 1.00 84.81 189 HIS A O 1
ATOM 1509 N N . GLN A 1 190 ? 14.607 6.057 -19.668 1.00 81.81 190 GLN A N 1
ATOM 1510 C CA . GLN A 1 190 ? 14.933 6.318 -18.261 1.00 81.81 190 GLN A CA 1
ATOM 1511 C C . GLN A 1 190 ? 16.037 5.402 -17.715 1.00 81.81 190 GLN A C 1
ATOM 1513 O O . GLN A 1 190 ? 16.665 5.719 -16.702 1.00 81.81 190 GLN A O 1
ATOM 1518 N N . LEU A 1 191 ? 16.289 4.268 -18.372 1.00 83.94 191 LEU A N 1
ATOM 1519 C CA . LEU A 1 191 ? 17.291 3.304 -17.937 1.00 83.94 191 LEU A CA 1
ATOM 1520 C C . LEU A 1 191 ? 18.716 3.750 -18.309 1.00 83.94 191 LEU A C 1
ATOM 1522 O O . LEU A 1 191 ? 18.941 4.321 -19.381 1.00 83.94 191 LEU A O 1
ATOM 1526 N N . PRO A 1 192 ? 19.718 3.443 -17.465 1.00 83.88 192 PRO A N 1
ATOM 1527 C CA . PRO A 1 192 ? 21.110 3.724 -17.774 1.00 83.88 192 PRO A CA 1
ATOM 1528 C C . PRO A 1 192 ? 21.601 2.921 -18.987 1.00 83.88 192 PRO A C 1
ATOM 1530 O O . PRO A 1 192 ? 21.130 1.820 -19.285 1.00 83.88 192 PRO A O 1
ATOM 1533 N N . ASN A 1 193 ? 22.590 3.487 -19.687 1.00 82.69 193 ASN A N 1
ATOM 1534 C CA . ASN A 1 193 ? 23.071 2.999 -20.986 1.00 82.69 193 ASN A CA 1
ATOM 1535 C C . ASN A 1 193 ? 23.453 1.515 -20.991 1.00 82.69 193 ASN A C 1
ATOM 1537 O O . ASN A 1 193 ? 23.196 0.828 -21.974 1.00 82.69 193 ASN A O 1
ATOM 1541 N N . ASN A 1 194 ? 24.048 1.021 -19.905 1.00 82.31 194 ASN A N 1
ATOM 1542 C CA . ASN A 1 194 ? 24.436 -0.380 -19.769 1.00 82.31 194 ASN A CA 1
ATOM 1543 C C . ASN A 1 194 ? 23.234 -1.332 -19.861 1.00 82.31 194 ASN A C 1
ATOM 1545 O O . ASN A 1 194 ? 23.335 -2.350 -20.530 1.00 82.31 194 ASN A O 1
ATOM 1549 N N . ILE A 1 195 ? 22.092 -0.990 -19.261 1.00 85.75 195 ILE A N 1
ATOM 1550 C CA . ILE A 1 195 ? 20.879 -1.821 -19.324 1.00 85.75 195 ILE A CA 1
ATOM 1551 C C . ILE A 1 195 ? 20.249 -1.749 -20.713 1.00 85.75 195 ILE A C 1
ATOM 1553 O O . ILE A 1 195 ? 19.816 -2.765 -21.247 1.00 85.75 195 ILE A O 1
ATOM 1557 N N . ARG A 1 196 ? 20.245 -0.565 -21.337 1.00 87.44 196 ARG A N 1
ATOM 1558 C CA . ARG A 1 196 ? 19.711 -0.399 -22.700 1.00 87.44 196 ARG A CA 1
ATOM 1559 C C . ARG A 1 196 ? 20.489 -1.216 -23.732 1.00 87.44 196 ARG A C 1
ATOM 1561 O O . ARG A 1 196 ? 19.891 -1.729 -24.669 1.00 87.44 196 ARG A O 1
ATOM 1568 N N . LEU A 1 197 ? 21.807 -1.342 -23.563 1.00 85.94 197 LEU A N 1
ATOM 1569 C CA . LEU A 1 197 ? 22.639 -2.174 -24.435 1.00 85.94 197 LEU A CA 1
ATOM 1570 C C . LEU A 1 197 ? 22.323 -3.663 -24.276 1.00 85.94 197 LEU A C 1
ATOM 1572 O O . LEU A 1 197 ? 22.228 -4.362 -25.280 1.00 85.94 197 LEU A O 1
ATOM 1576 N N . GLU A 1 198 ? 22.129 -4.143 -23.045 1.00 85.75 198 GLU A N 1
ATOM 1577 C CA . GLU A 1 198 ? 21.709 -5.531 -22.815 1.00 85.75 198 GLU A CA 1
ATOM 1578 C C . GLU A 1 198 ? 20.300 -5.789 -23.360 1.00 85.75 198 GLU A C 1
ATOM 1580 O O . GLU A 1 198 ? 20.062 -6.820 -23.984 1.00 85.75 198 GLU A O 1
ATOM 1585 N N . TRP A 1 199 ? 19.390 -4.821 -23.227 1.00 86.31 199 TRP A N 1
ATOM 1586 C CA . TRP A 1 199 ? 18.074 -4.899 -23.856 1.00 86.31 199 TRP A CA 1
ATOM 1587 C C . TRP A 1 199 ? 18.183 -5.002 -25.378 1.00 86.31 199 TRP A C 1
ATOM 1589 O O . TRP A 1 199 ? 17.583 -5.893 -25.967 1.00 86.31 199 TRP A O 1
ATOM 1599 N N . ALA A 1 200 ? 18.994 -4.159 -26.022 1.00 85.44 200 ALA A N 1
ATOM 1600 C CA . ALA A 1 200 ? 19.168 -4.173 -27.476 1.00 85.44 200 ALA A CA 1
ATOM 1601 C C . ALA A 1 200 ? 19.721 -5.507 -28.017 1.00 85.44 200 ALA A C 1
ATOM 1603 O O . ALA A 1 200 ? 19.496 -5.830 -29.178 1.00 85.44 200 ALA A O 1
ATOM 1604 N N . ARG A 1 201 ? 20.419 -6.303 -27.192 1.00 84.62 201 ARG A N 1
ATOM 1605 C CA . ARG A 1 201 ? 20.902 -7.642 -27.580 1.00 84.62 201 ARG A CA 1
ATOM 1606 C C . ARG A 1 201 ? 19.809 -8.707 -27.590 1.00 84.62 201 ARG A C 1
ATOM 1608 O O . ARG A 1 201 ? 19.929 -9.676 -28.329 1.00 84.62 201 ARG A O 1
ATOM 1615 N N . VAL A 1 202 ? 18.798 -8.570 -26.735 1.00 82.69 202 VAL A N 1
ATOM 1616 C CA . VAL A 1 202 ? 17.766 -9.601 -26.511 1.00 82.69 202 VAL A CA 1
ATOM 1617 C C . VAL A 1 202 ? 16.402 -9.170 -27.076 1.00 82.69 202 VAL A C 1
ATOM 1619 O O . VAL A 1 202 ? 15.533 -10.001 -27.319 1.00 82.69 202 VAL A O 1
ATOM 1622 N N . GLY A 1 203 ? 16.210 -7.869 -27.295 1.00 74.50 203 GLY A N 1
ATOM 1623 C CA . GLY A 1 203 ? 14.940 -7.225 -27.633 1.00 74.50 203 GLY A CA 1
ATOM 1624 C C . GLY A 1 203 ? 14.534 -7.249 -29.105 1.00 74.50 203 GLY A C 1
ATOM 1625 O O . GLY A 1 203 ? 13.528 -6.626 -29.444 1.00 74.50 203 GLY A O 1
ATOM 1626 N N . GLU A 1 204 ? 15.264 -7.947 -29.977 1.00 75.50 204 GLU A N 1
ATOM 1627 C CA . GLU A 1 204 ? 14.944 -8.006 -31.408 1.00 75.50 204 GLU A CA 1
ATOM 1628 C C . GLU A 1 204 ? 13.522 -8.567 -31.630 1.00 75.50 204 GLU A C 1
ATOM 1630 O O . GLU A 1 204 ? 13.177 -9.661 -31.179 1.00 75.50 204 GLU A O 1
ATOM 1635 N N . GLY A 1 205 ? 12.662 -7.777 -32.284 1.00 74.75 205 GLY A N 1
ATOM 1636 C CA . GLY A 1 205 ? 11.268 -8.137 -32.579 1.00 74.75 205 GLY A CA 1
ATOM 1637 C C . GLY A 1 205 ? 10.273 -8.002 -31.416 1.00 74.75 205 GLY A C 1
ATOM 1638 O O . GLY A 1 205 ? 9.099 -8.318 -31.600 1.00 74.75 205 GLY A O 1
ATOM 1639 N N . LYS A 1 206 ? 10.698 -7.527 -30.235 1.00 79.25 206 LYS A N 1
ATOM 1640 C CA . LYS A 1 206 ? 9.841 -7.377 -29.034 1.00 79.25 206 LYS A CA 1
ATOM 1641 C C . LYS A 1 206 ? 9.882 -5.976 -28.420 1.00 79.25 206 LYS A C 1
ATOM 1643 O O . LYS A 1 206 ? 9.587 -5.790 -27.244 1.00 79.25 206 LYS A O 1
ATOM 1648 N N . GLU A 1 207 ? 10.215 -4.975 -29.225 1.00 76.38 207 GLU A N 1
ATOM 1649 C CA . GLU A 1 207 ? 10.418 -3.590 -28.781 1.00 76.38 207 GLU A CA 1
ATOM 1650 C C . GLU A 1 207 ? 9.151 -2.906 -28.240 1.00 76.38 207 GLU A C 1
ATOM 1652 O O . GLU A 1 207 ? 9.255 -1.902 -27.543 1.00 76.38 207 GLU A O 1
ATOM 1657 N N . GLY A 1 208 ? 7.963 -3.442 -28.536 1.00 77.56 208 GLY A N 1
ATOM 1658 C CA . GLY A 1 208 ? 6.683 -2.954 -28.012 1.00 77.56 208 GLY A CA 1
ATOM 1659 C C . GLY A 1 208 ? 6.062 -3.826 -26.915 1.00 77.56 208 GLY A C 1
ATOM 1660 O O . GLY A 1 208 ? 5.008 -3.463 -26.392 1.00 77.56 208 GLY A O 1
ATOM 1661 N N . ASP A 1 209 ? 6.675 -4.962 -26.565 1.00 85.44 209 ASP A N 1
ATOM 1662 C CA . ASP A 1 209 ? 6.142 -5.880 -25.553 1.00 85.44 209 ASP A CA 1
ATOM 1663 C C . ASP A 1 209 ? 6.637 -5.475 -24.158 1.00 85.44 209 ASP A C 1
ATOM 1665 O O . ASP A 1 209 ? 7.732 -5.837 -23.713 1.00 85.44 209 ASP A O 1
ATOM 1669 N N . LEU A 1 210 ? 5.789 -4.738 -23.438 1.00 85.38 210 LEU A N 1
ATOM 1670 C CA . LEU A 1 210 ? 6.073 -4.322 -22.067 1.00 85.38 210 LEU A CA 1
ATOM 1671 C C . LEU A 1 210 ? 6.205 -5.517 -21.112 1.00 85.38 210 LEU A C 1
ATOM 1673 O O . LEU A 1 210 ? 7.014 -5.483 -20.185 1.00 85.38 210 LEU A O 1
ATOM 1677 N N . GLY A 1 211 ? 5.440 -6.588 -21.334 1.00 85.50 211 GLY A N 1
ATOM 1678 C CA . GLY A 1 211 ? 5.538 -7.801 -20.526 1.00 85.50 211 GLY A CA 1
ATOM 1679 C C . GLY A 1 211 ? 6.909 -8.458 -20.682 1.00 85.50 211 GLY A C 1
ATOM 1680 O O . GLY A 1 211 ? 7.491 -8.941 -19.707 1.00 85.50 211 GLY A O 1
ATOM 1681 N N . PHE A 1 212 ? 7.470 -8.428 -21.891 1.00 87.38 212 PHE A N 1
ATOM 1682 C CA . PHE A 1 212 ? 8.845 -8.854 -22.135 1.00 87.38 212 PHE A CA 1
ATOM 1683 C C . PHE A 1 212 ? 9.874 -7.924 -21.483 1.00 87.38 212 PHE A C 1
ATOM 1685 O O . PHE A 1 212 ? 10.814 -8.431 -20.868 1.00 87.38 212 PHE A O 1
ATOM 1692 N N . LEU A 1 213 ? 9.666 -6.603 -21.520 1.00 87.75 213 LEU A N 1
ATOM 1693 C CA . LEU A 1 213 ? 10.529 -5.644 -20.819 1.00 87.75 213 LEU A CA 1
ATOM 1694 C C . LEU A 1 213 ? 10.586 -5.906 -19.311 1.00 87.75 213 LEU A C 1
ATOM 1696 O O . LEU A 1 213 ? 11.674 -5.930 -18.738 1.00 87.75 213 LEU A O 1
ATOM 1700 N N . LEU A 1 214 ? 9.440 -6.135 -18.668 1.00 88.31 214 LEU A N 1
ATOM 1701 C CA . LEU A 1 214 ? 9.383 -6.404 -17.229 1.00 88.31 214 LEU A CA 1
ATOM 1702 C C . LEU A 1 214 ? 10.117 -7.697 -16.860 1.00 88.31 214 LEU A C 1
ATOM 1704 O O . LEU A 1 214 ? 10.919 -7.698 -15.926 1.00 88.31 214 LEU A O 1
ATOM 1708 N N . ARG A 1 215 ? 9.925 -8.773 -17.637 1.00 89.56 215 ARG A N 1
ATOM 1709 C CA . ARG A 1 215 ? 10.674 -10.028 -17.448 1.00 89.56 215 ARG A CA 1
ATOM 1710 C C . ARG A 1 215 ? 12.178 -9.821 -17.608 1.00 89.56 215 ARG A C 1
ATOM 1712 O O . ARG A 1 215 ? 12.949 -10.277 -16.768 1.00 89.56 215 ARG A O 1
ATOM 1719 N N . PHE A 1 216 ? 12.592 -9.102 -18.649 1.00 90.19 216 PHE A N 1
ATOM 1720 C CA . PHE A 1 216 ? 13.998 -8.779 -18.869 1.00 90.19 216 PHE A CA 1
ATOM 1721 C C . PHE A 1 216 ? 14.590 -7.987 -17.699 1.00 90.19 216 PHE A C 1
ATOM 1723 O O . PHE A 1 216 ? 15.658 -8.344 -17.207 1.00 90.19 216 PHE A O 1
ATOM 1730 N N . LEU A 1 217 ? 13.898 -6.940 -17.233 1.00 88.19 217 LEU A N 1
ATOM 1731 C CA . LEU A 1 217 ? 14.346 -6.126 -16.104 1.00 88.19 217 LEU A CA 1
ATOM 1732 C C . LEU A 1 217 ? 14.500 -6.972 -14.844 1.00 88.19 217 LEU A C 1
ATOM 1734 O O . LEU A 1 217 ? 15.529 -6.883 -14.185 1.00 88.19 217 LEU A O 1
ATOM 1738 N N . HIS A 1 218 ? 13.526 -7.828 -14.544 1.00 90.00 218 HIS A N 1
ATOM 1739 C CA . HIS A 1 218 ? 13.593 -8.740 -13.409 1.00 90.00 218 HIS A CA 1
ATOM 1740 C C . HIS A 1 218 ? 14.837 -9.641 -13.462 1.00 90.00 218 HIS A C 1
ATOM 1742 O O . HIS A 1 218 ? 15.607 -9.708 -12.503 1.00 90.00 218 HIS A O 1
ATOM 1748 N N . GLU A 1 219 ? 15.081 -10.296 -14.599 1.00 88.94 219 GLU A N 1
ATOM 1749 C CA . GLU A 1 219 ? 16.261 -11.145 -14.770 1.00 88.94 219 GLU A CA 1
ATOM 1750 C C . GLU A 1 219 ? 17.566 -10.347 -14.691 1.00 88.94 219 GLU A C 1
ATOM 1752 O O . GLU A 1 219 ? 18.545 -10.804 -14.101 1.00 88.94 219 GLU A O 1
ATOM 1757 N N . GLU A 1 220 ? 17.593 -9.152 -15.275 1.00 86.31 220 GLU A N 1
ATOM 1758 C CA . GLU A 1 220 ? 18.771 -8.293 -15.306 1.00 86.31 220 GLU A CA 1
ATOM 1759 C C . GLU A 1 220 ? 19.129 -7.761 -13.916 1.00 86.31 220 GLU A C 1
ATOM 1761 O O . GLU A 1 220 ? 20.305 -7.738 -13.543 1.00 86.31 220 GLU A O 1
ATOM 1766 N N . ILE A 1 221 ? 18.129 -7.413 -13.106 1.00 86.50 221 ILE A N 1
ATOM 1767 C CA . ILE A 1 221 ? 18.326 -7.043 -11.703 1.00 86.50 221 ILE A CA 1
ATOM 1768 C C . ILE A 1 221 ? 18.896 -8.232 -10.921 1.00 86.50 221 ILE A C 1
ATOM 1770 O O . ILE A 1 221 ? 19.919 -8.084 -10.252 1.00 86.50 221 ILE A O 1
ATOM 1774 N N . GLN A 1 222 ? 18.325 -9.431 -11.079 1.00 87.69 222 GLN A N 1
ATOM 1775 C CA . GLN A 1 222 ? 18.837 -10.635 -10.418 1.00 87.69 222 GLN A CA 1
ATOM 1776 C C . GLN A 1 222 ? 20.268 -10.991 -10.842 1.00 87.69 222 GLN A C 1
ATOM 1778 O O . GLN A 1 222 ? 21.056 -11.471 -10.023 1.00 87.69 222 GLN A O 1
ATOM 1783 N N . ARG A 1 223 ? 20.624 -10.808 -12.123 1.00 85.56 223 ARG A N 1
ATOM 1784 C CA . ARG A 1 223 ? 22.005 -11.002 -12.605 1.00 85.56 223 ARG A CA 1
ATOM 1785 C C . ARG A 1 223 ? 22.956 -10.031 -11.913 1.00 85.56 223 ARG A C 1
ATOM 1787 O O . ARG A 1 223 ? 24.040 -10.441 -11.501 1.00 85.56 223 ARG A O 1
ATOM 1794 N N . ARG A 1 224 ? 22.548 -8.772 -11.748 1.00 83.25 224 ARG A N 1
ATOM 1795 C CA . ARG A 1 224 ? 23.347 -7.731 -11.086 1.00 83.25 224 ARG A CA 1
ATOM 1796 C C . ARG A 1 224 ? 23.536 -8.011 -9.605 1.00 83.25 224 ARG A C 1
ATOM 1798 O O . ARG A 1 224 ? 24.665 -7.940 -9.132 1.00 83.25 224 ARG A O 1
ATOM 1805 N N . GLU A 1 225 ? 22.488 -8.405 -8.896 1.00 84.06 225 GLU A N 1
ATOM 1806 C CA . GLU A 1 225 ? 22.584 -8.802 -7.486 1.00 84.06 225 GLU A CA 1
ATOM 1807 C C . GLU A 1 225 ? 23.530 -9.989 -7.310 1.00 84.06 225 GLU A C 1
ATOM 1809 O O . GLU A 1 225 ? 24.453 -9.933 -6.499 1.00 84.06 225 GLU A O 1
ATOM 1814 N N . ARG A 1 226 ? 23.396 -11.019 -8.156 1.00 83.12 226 ARG A N 1
ATOM 1815 C CA . ARG A 1 226 ? 24.344 -12.140 -8.187 1.00 83.12 226 ARG A CA 1
ATOM 1816 C C . ARG A 1 226 ? 25.768 -11.668 -8.472 1.00 83.12 226 ARG A C 1
ATOM 1818 O O . ARG A 1 226 ? 26.681 -12.084 -7.773 1.00 83.12 226 ARG A O 1
ATOM 1825 N N . SER A 1 227 ? 25.978 -10.762 -9.426 1.00 79.69 227 SER A N 1
ATOM 1826 C CA . SER A 1 227 ? 27.316 -10.224 -9.719 1.00 79.69 227 SER A CA 1
ATOM 1827 C C . SER A 1 227 ? 27.928 -9.444 -8.546 1.00 79.69 227 SER A C 1
ATOM 1829 O O . SER A 1 227 ? 29.135 -9.519 -8.329 1.00 79.69 227 SER A O 1
ATOM 1831 N N . GLN A 1 228 ? 27.106 -8.765 -7.738 1.00 74.31 228 GLN A N 1
ATOM 1832 C CA . GLN A 1 228 ? 27.556 -8.049 -6.542 1.00 74.31 228 GLN A CA 1
ATOM 1833 C C . GLN A 1 228 ? 28.017 -8.998 -5.429 1.00 74.31 228 GLN A C 1
ATOM 1835 O O . GLN A 1 228 ? 28.940 -8.649 -4.693 1.00 74.31 228 GLN A O 1
ATOM 1840 N N . THR A 1 229 ? 27.467 -10.216 -5.345 1.00 66.06 229 THR A N 1
ATOM 1841 C CA . THR A 1 229 ? 27.949 -11.235 -4.389 1.00 66.06 229 THR A CA 1
ATOM 1842 C C . THR A 1 229 ? 29.394 -11.673 -4.655 1.00 66.06 229 THR A C 1
ATOM 1844 O O . THR A 1 229 ? 30.118 -11.990 -3.716 1.00 66.06 229 THR A O 1
ATOM 1847 N N . PHE A 1 230 ? 29.857 -11.602 -5.907 1.00 63.69 230 PHE A N 1
ATOM 1848 C CA . PHE A 1 230 ? 31.249 -11.883 -6.285 1.00 63.69 230 PHE A CA 1
ATOM 1849 C C . PHE A 1 230 ? 32.167 -10.647 -6.182 1.00 63.69 230 PHE A C 1
ATOM 1851 O O . PHE A 1 230 ? 33.373 -10.754 -6.395 1.00 63.69 230 PHE A O 1
ATOM 1858 N N . GLY A 1 231 ? 31.614 -9.472 -5.855 1.00 58.22 231 GLY A N 1
ATOM 1859 C CA . GLY A 1 231 ? 32.325 -8.190 -5.785 1.00 58.22 231 GLY A CA 1
ATOM 1860 C C . GLY A 1 231 ? 33.013 -7.890 -4.447 1.00 58.22 231 GLY A C 1
ATOM 1861 O O . GLY A 1 231 ? 33.680 -6.862 -4.325 1.00 58.22 231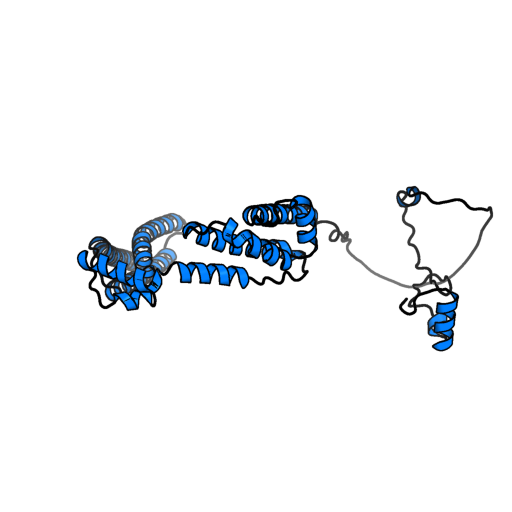 GLY A O 1
ATOM 1862 N N . VAL A 1 232 ? 32.890 -8.761 -3.440 1.00 54.47 232 VAL A N 1
ATOM 1863 C CA . VAL A 1 232 ? 33.490 -8.565 -2.110 1.00 54.47 232 VAL A CA 1
ATOM 1864 C C . VAL A 1 232 ? 34.650 -9.540 -1.907 1.00 54.47 232 VAL A C 1
ATOM 1866 O O . VAL A 1 232 ? 34.446 -10.619 -1.378 1.00 54.47 232 VAL A O 1
ATOM 1869 N N . THR A 1 233 ? 35.852 -9.149 -2.352 1.00 50.34 233 THR A N 1
ATOM 1870 C CA . THR A 1 233 ? 37.156 -9.279 -1.651 1.00 50.34 233 THR A CA 1
ATOM 1871 C C . THR A 1 233 ? 38.302 -8.908 -2.605 1.00 50.34 233 THR A C 1
ATOM 1873 O O . THR A 1 233 ? 39.005 -9.770 -3.124 1.00 50.34 233 THR A O 1
ATOM 1876 N N . ALA A 1 234 ? 38.529 -7.616 -2.844 1.00 48.06 234 ALA A N 1
ATOM 1877 C CA . ALA A 1 234 ? 39.778 -7.150 -3.468 1.00 48.06 234 ALA A CA 1
ATOM 1878 C C . ALA A 1 234 ? 40.353 -5.884 -2.804 1.00 48.06 234 ALA A C 1
ATOM 1880 O O . ALA A 1 234 ? 41.160 -5.183 -3.405 1.00 48.06 234 ALA A O 1
ATOM 1881 N N . GLY A 1 235 ? 39.955 -5.575 -1.561 1.00 44.97 235 GLY A N 1
ATOM 1882 C CA . GLY A 1 235 ? 40.381 -4.333 -0.902 1.00 44.97 235 GLY A CA 1
ATOM 1883 C C . GLY A 1 235 ? 40.396 -4.314 0.627 1.00 44.97 235 GLY A C 1
ATOM 1884 O O . GLY A 1 235 ? 40.455 -3.229 1.192 1.00 44.97 235 GLY A O 1
ATOM 1885 N N . ALA A 1 236 ? 40.335 -5.459 1.316 1.00 43.03 236 ALA A N 1
ATOM 1886 C CA . ALA A 1 236 ? 40.319 -5.478 2.785 1.00 43.03 236 ALA A CA 1
ATOM 1887 C C . ALA A 1 236 ? 40.999 -6.720 3.387 1.00 43.03 236 ALA A C 1
ATOM 1889 O O . ALA A 1 236 ? 40.418 -7.412 4.211 1.00 43.03 236 ALA A O 1
ATOM 1890 N N . VAL A 1 237 ? 42.237 -7.012 2.982 1.00 40.97 237 VAL A N 1
ATOM 1891 C CA . VAL A 1 237 ? 43.166 -7.819 3.794 1.00 40.97 237 VAL A CA 1
ATOM 1892 C C . VAL A 1 237 ? 44.550 -7.183 3.680 1.00 40.97 237 VAL A C 1
ATOM 1894 O O . VAL A 1 237 ? 45.393 -7.600 2.892 1.00 40.97 237 VAL A O 1
ATOM 1897 N N . GLY A 1 238 ? 44.770 -6.104 4.429 1.00 34.69 238 GLY A N 1
ATOM 1898 C CA . GLY A 1 238 ? 46.123 -5.714 4.816 1.00 34.69 238 GLY A CA 1
ATOM 1899 C C . GLY A 1 238 ? 46.519 -6.565 6.025 1.00 34.69 238 GLY A C 1
ATOM 1900 O O . GLY A 1 238 ? 45.729 -6.626 6.968 1.00 34.69 238 GLY A O 1
ATOM 1901 N N . PRO A 1 239 ? 47.679 -7.245 6.038 1.00 38.66 239 PRO A N 1
ATOM 1902 C CA . PRO A 1 239 ? 48.111 -7.958 7.226 1.00 38.66 239 PRO A CA 1
ATOM 1903 C C . PRO A 1 239 ? 48.490 -6.929 8.292 1.00 38.66 239 PRO A C 1
ATOM 1905 O O . PRO A 1 239 ? 49.455 -6.179 8.154 1.00 38.66 239 PRO A O 1
ATOM 1908 N N . THR A 1 240 ? 47.699 -6.884 9.357 1.00 35.78 240 THR A N 1
ATOM 1909 C CA . THR A 1 240 ? 48.046 -6.229 10.613 1.00 35.78 240 THR A CA 1
ATOM 1910 C C . THR A 1 240 ? 49.233 -6.960 11.231 1.00 35.78 240 THR A C 1
ATOM 1912 O O . THR A 1 240 ? 49.078 -8.065 11.746 1.00 35.78 240 THR A O 1
ATOM 1915 N N . THR A 1 241 ? 50.412 -6.343 11.210 1.00 33.44 241 THR A N 1
ATOM 1916 C CA . THR A 1 241 ? 51.501 -6.699 12.124 1.00 33.44 241 THR A CA 1
ATOM 1917 C C . THR A 1 241 ? 51.794 -5.508 13.020 1.00 33.44 241 THR A C 1
ATOM 1919 O O . THR A 1 241 ? 52.088 -4.406 12.561 1.00 33.44 241 THR A O 1
ATOM 1922 N N . THR A 1 242 ? 51.651 -5.772 14.307 1.00 34.59 242 THR A N 1
ATOM 1923 C CA . THR A 1 242 ? 51.921 -4.944 15.478 1.00 34.59 242 THR A CA 1
ATOM 1924 C C . THR A 1 242 ? 53.338 -4.341 15.496 1.00 34.59 242 THR A C 1
ATOM 1926 O O . THR A 1 242 ? 54.297 -5.011 15.123 1.00 34.59 242 THR A O 1
ATOM 1929 N N . SER A 1 243 ? 53.430 -3.089 15.968 1.00 32.03 243 SER A N 1
ATOM 1930 C CA . SER A 1 243 ? 54.597 -2.267 16.388 1.00 32.03 243 SER A CA 1
ATOM 1931 C C . SER A 1 243 ? 55.686 -3.021 17.205 1.00 32.03 243 SER A C 1
ATOM 1933 O O . SER A 1 243 ? 55.355 -4.110 17.675 1.00 32.03 243 SER A O 1
ATOM 1935 N N . PRO A 1 244 ? 56.908 -2.478 17.517 1.00 37.94 244 PRO A N 1
ATOM 1936 C CA . PRO A 1 244 ? 57.270 -1.045 17.629 1.00 37.94 244 PRO A CA 1
ATOM 1937 C C . PRO A 1 244 ? 58.732 -0.589 17.293 1.00 37.94 244 PRO A C 1
ATOM 1939 O O . PRO A 1 244 ? 59.638 -1.380 17.072 1.00 37.94 244 PRO A O 1
ATOM 1942 N N . SER A 1 245 ? 58.907 0.743 17.350 1.00 27.59 245 SER A N 1
ATOM 1943 C CA . SER A 1 245 ? 60.082 1.548 17.775 1.00 27.59 245 SER A CA 1
ATOM 1944 C C . SER A 1 245 ? 61.396 1.641 16.963 1.00 27.59 245 SER A C 1
ATOM 1946 O O . SER A 1 245 ? 62.141 0.683 16.817 1.00 27.59 245 SER A O 1
ATOM 1948 N N . GLU A 1 246 ? 61.730 2.911 16.680 1.00 28.64 246 GLU A N 1
ATOM 1949 C CA . GLU A 1 246 ? 63.028 3.589 16.891 1.00 28.64 246 GLU A CA 1
ATOM 1950 C C . GLU A 1 246 ? 64.172 3.590 15.844 1.00 28.64 246 GLU A C 1
ATOM 1952 O O . GLU A 1 246 ? 64.740 2.582 15.453 1.00 28.64 246 GLU A O 1
ATOM 1957 N N . ALA A 1 247 ? 64.584 4.840 15.565 1.00 28.47 247 ALA A N 1
ATOM 1958 C CA . ALA A 1 247 ? 65.955 5.357 15.453 1.00 28.47 247 ALA A CA 1
ATOM 1959 C C . ALA A 1 247 ? 66.762 5.272 14.129 1.00 28.47 247 ALA A C 1
ATOM 1961 O O . ALA A 1 247 ? 67.319 4.257 13.743 1.00 28.47 247 ALA A O 1
ATOM 1962 N N . ARG A 1 248 ? 66.966 6.484 13.578 1.00 28.75 248 ARG A N 1
ATOM 1963 C CA . ARG A 1 248 ? 68.255 7.144 13.252 1.00 28.75 248 ARG A CA 1
ATOM 1964 C C . ARG A 1 248 ? 69.212 6.547 12.191 1.00 28.75 248 ARG A C 1
ATOM 1966 O O . ARG A 1 248 ? 69.932 5.599 12.445 1.00 28.75 248 ARG A O 1
ATOM 1973 N N . SER A 1 249 ? 69.443 7.406 11.185 1.00 27.95 249 SER A N 1
ATOM 1974 C CA . SER A 1 249 ? 70.759 7.878 10.692 1.00 27.95 249 SER A CA 1
ATOM 1975 C C . SER A 1 249 ? 71.575 7.012 9.717 1.00 27.95 249 SER A C 1
ATOM 1977 O O . SER A 1 249 ? 71.785 5.829 9.936 1.00 27.95 249 SER A O 1
ATOM 1979 N N . GLY A 1 250 ? 72.172 7.681 8.717 1.00 26.34 250 GLY A N 1
ATOM 1980 C CA . GLY A 1 250 ? 73.524 7.337 8.251 1.00 26.34 250 GLY A CA 1
ATOM 1981 C C . GLY A 1 250 ? 73.707 6.895 6.793 1.00 26.34 250 GLY A C 1
ATOM 1982 O O . GLY A 1 250 ? 73.726 5.713 6.502 1.00 26.34 250 GLY A O 1
ATOM 1983 N N . SER A 1 251 ? 73.928 7.876 5.912 1.00 29.19 251 SER A N 1
ATOM 1984 C CA . SER A 1 251 ? 75.066 8.004 4.977 1.00 29.19 251 SER A CA 1
ATOM 1985 C C . SER A 1 251 ? 75.704 6.805 4.231 1.00 29.19 251 SER A C 1
ATOM 1987 O O . SER A 1 251 ? 76.216 5.871 4.830 1.00 29.19 251 SER A O 1
ATOM 1989 N N . LEU A 1 252 ? 75.932 7.078 2.933 1.00 27.34 252 LEU A N 1
ATOM 1990 C CA . LEU A 1 252 ? 77.127 6.795 2.106 1.00 27.34 252 LEU A CA 1
ATOM 1991 C C . LEU A 1 252 ? 77.349 5.388 1.507 1.00 27.34 252 LEU A C 1
ATOM 1993 O O . LEU A 1 252 ? 77.773 4.459 2.177 1.00 27.34 252 LEU A O 1
ATOM 1997 N N . GLY A 1 253 ? 77.338 5.354 0.165 1.00 26.58 253 GLY A N 1
ATOM 1998 C CA . GLY A 1 253 ? 78.580 5.080 -0.573 1.00 26.58 253 GLY A CA 1
ATOM 1999 C C . GLY A 1 253 ? 78.660 3.814 -1.435 1.00 26.58 253 GLY A C 1
ATOM 2000 O O . GLY A 1 253 ? 78.888 2.738 -0.909 1.00 26.58 253 GLY A O 1
ATOM 2001 N N . GLY A 1 254 ? 78.661 4.018 -2.766 1.00 26.92 254 GLY A N 1
ATOM 2002 C CA . GLY A 1 254 ? 79.461 3.277 -3.771 1.00 26.92 254 GLY A CA 1
ATOM 2003 C C . GLY A 1 254 ? 79.141 1.788 -4.004 1.00 26.92 254 GLY A C 1
ATOM 2004 O O . GLY A 1 254 ? 78.531 1.127 -3.191 1.00 26.92 254 GLY A O 1
ATOM 2005 N N . GLN A 1 255 ? 79.542 1.125 -5.086 1.00 29.62 255 GLN A N 1
ATOM 2006 C CA . GLN A 1 255 ? 80.079 1.487 -6.396 1.00 29.62 255 GLN A CA 1
ATOM 2007 C C . GLN A 1 255 ? 80.188 0.160 -7.192 1.00 29.62 255 GLN A C 1
ATOM 2009 O O . GLN A 1 255 ? 80.624 -0.831 -6.620 1.00 29.62 255 GLN A O 1
ATOM 2014 N N . ARG A 1 256 ? 79.936 0.206 -8.516 1.00 27.47 256 ARG A N 1
ATOM 2015 C CA . ARG A 1 256 ? 80.432 -0.720 -9.578 1.00 27.47 256 ARG A CA 1
ATOM 2016 C C . ARG A 1 256 ? 79.820 -2.150 -9.579 1.00 27.47 256 ARG A C 1
ATOM 2018 O O . ARG A 1 256 ? 79.536 -2.706 -8.538 1.00 27.47 256 ARG A O 1
ATOM 2025 N N . SER A 1 257 ? 79.531 -2.832 -10.694 1.00 30.11 257 SER A N 1
ATOM 2026 C CA . SER A 1 257 ? 80.204 -2.914 -12.001 1.00 30.11 257 SER A CA 1
ATOM 2027 C C . SER A 1 257 ? 79.250 -3.457 -13.091 1.00 30.11 257 SER A C 1
ATOM 2029 O O . SER A 1 257 ? 78.422 -4.318 -12.815 1.00 30.11 257 SER A O 1
ATOM 2031 N N . ARG A 1 258 ? 79.403 -2.993 -14.343 1.00 33.16 258 ARG A N 1
ATOM 2032 C CA . ARG A 1 258 ? 78.857 -3.617 -15.579 1.00 33.16 258 ARG A CA 1
ATOM 2033 C C . ARG A 1 258 ? 79.655 -4.899 -15.936 1.00 33.16 258 ARG A C 1
ATOM 2035 O O . ARG A 1 258 ? 80.770 -5.026 -15.430 1.00 33.16 258 ARG A O 1
ATOM 2042 N N . PRO A 1 259 ? 79.190 -5.783 -16.851 1.00 38.28 259 PRO A N 1
ATOM 2043 C CA . PRO A 1 259 ? 79.395 -5.546 -18.297 1.00 38.28 259 PRO A CA 1
ATOM 2044 C C . PRO A 1 259 ? 78.255 -6.015 -19.242 1.00 38.28 259 PRO A C 1
ATOM 2046 O O . PRO A 1 259 ? 77.501 -6.912 -18.905 1.00 38.28 259 PRO A O 1
ATOM 2049 N N . ARG A 1 260 ? 78.203 -5.356 -20.424 1.00 31.36 260 ARG A N 1
ATOM 2050 C CA . ARG A 1 260 ? 78.005 -5.847 -21.826 1.00 31.36 260 ARG A CA 1
ATOM 2051 C C . ARG A 1 260 ? 76.975 -6.979 -22.099 1.00 31.36 260 ARG A C 1
ATOM 2053 O O . ARG A 1 260 ? 76.926 -7.940 -21.367 1.00 31.36 260 ARG A O 1
ATOM 2060 N N . GLN A 1 261 ? 76.215 -7.063 -23.196 1.00 30.22 261 GLN A N 1
ATOM 2061 C CA . GLN A 1 261 ? 76.252 -6.488 -24.550 1.00 30.22 261 GLN A CA 1
ATOM 2062 C C . GLN A 1 261 ? 75.002 -6.972 -25.337 1.00 30.22 261 GLN A C 1
ATOM 2064 O O . GLN A 1 261 ? 74.362 -7.932 -24.927 1.00 30.22 261 GLN A O 1
ATOM 2069 N N . ASN A 1 262 ? 74.790 -6.380 -26.522 1.00 31.91 262 ASN A N 1
ATOM 2070 C CA . ASN A 1 262 ? 73.959 -6.812 -27.669 1.00 31.91 262 ASN A CA 1
ATOM 2071 C C . ASN A 1 262 ? 72.435 -6.605 -27.586 1.00 31.91 262 ASN A C 1
ATOM 2073 O O . ASN A 1 262 ? 71.761 -7.135 -26.721 1.00 31.91 262 ASN A O 1
ATOM 2077 N N . MET A 1 263 ? 71.848 -5.687 -28.364 1.00 29.48 263 MET A N 1
ATOM 2078 C CA . MET A 1 263 ? 71.649 -5.613 -29.833 1.00 29.48 263 MET A CA 1
ATOM 2079 C C . MET A 1 263 ? 70.363 -6.310 -30.315 1.00 29.48 263 MET A C 1
ATOM 2081 O O . MET A 1 263 ? 70.292 -7.526 -30.397 1.00 29.48 263 MET A O 1
ATOM 2085 N N . ARG A 1 264 ? 69.455 -5.441 -30.789 1.00 32.75 264 ARG A N 1
ATOM 2086 C CA . ARG A 1 264 ? 68.476 -5.579 -31.887 1.00 32.75 264 ARG A CA 1
ATOM 2087 C C . ARG A 1 264 ? 67.140 -6.310 -31.663 1.00 32.75 264 ARG A C 1
ATOM 2089 O O . ARG A 1 264 ? 67.062 -7.523 -31.614 1.00 32.75 264 ARG A O 1
ATOM 2096 N N . LYS A 1 265 ? 66.099 -5.461 -31.739 1.00 36.94 265 LYS A N 1
ATOM 2097 C CA . LYS A 1 265 ? 64.899 -5.513 -32.605 1.00 36.94 265 LYS A CA 1
ATOM 2098 C C . LYS A 1 265 ? 64.165 -6.853 -32.735 1.00 36.94 265 LYS A C 1
ATOM 2100 O O . LYS A 1 265 ? 64.637 -7.746 -33.421 1.00 36.94 265 LYS A O 1
ATOM 2105 N N . GLY A 1 266 ? 62.900 -6.849 -32.319 1.00 32.69 266 GLY A N 1
ATOM 2106 C CA . GLY A 1 266 ? 61.889 -7.746 -32.877 1.00 32.69 266 GLY A CA 1
ATOM 2107 C C . GLY A 1 266 ? 60.659 -7.884 -31.992 1.00 32.69 266 GLY A C 1
ATOM 2108 O O . GLY A 1 266 ? 60.716 -8.606 -31.016 1.00 32.69 266 GLY A O 1
ATOM 2109 N N . GLN A 1 267 ? 59.604 -7.154 -32.362 1.00 37.34 267 GLN A N 1
ATOM 2110 C CA . GLN A 1 267 ? 58.176 -7.507 -32.314 1.00 37.34 267 GLN A CA 1
ATOM 2111 C C . GLN A 1 267 ? 57.572 -8.161 -31.054 1.00 37.34 267 GLN A C 1
ATOM 2113 O O . GLN A 1 267 ? 58.043 -9.149 -30.507 1.00 37.34 267 GLN A O 1
ATOM 2118 N N . GLY A 1 268 ? 56.446 -7.584 -30.630 1.00 48.72 268 GLY A N 1
ATOM 2119 C CA . GLY A 1 268 ? 55.703 -7.991 -29.448 1.00 48.72 268 GLY A CA 1
ATOM 2120 C C . GLY A 1 268 ? 55.022 -9.353 -29.550 1.00 48.72 268 GLY A C 1
ATOM 2121 O O . GLY A 1 268 ? 54.679 -9.835 -30.625 1.00 48.72 268 GLY A O 1
ATOM 2122 N N . SER A 1 269 ? 54.759 -9.914 -28.372 1.00 45.53 269 SER A N 1
ATOM 2123 C CA . SER A 1 269 ? 53.668 -10.851 -28.138 1.00 45.53 269 SER A CA 1
ATOM 2124 C C . SER A 1 269 ? 53.233 -10.768 -26.670 1.00 45.53 269 SER A C 1
ATOM 2126 O O . SER A 1 269 ? 54.028 -10.422 -25.792 1.00 45.53 269 SER A O 1
ATOM 2128 N N . ALA A 1 270 ? 51.956 -11.054 -26.413 1.00 47.12 270 ALA A N 1
ATOM 2129 C CA . ALA A 1 270 ? 51.251 -10.880 -25.136 1.00 47.12 270 ALA A CA 1
ATOM 2130 C C . ALA A 1 270 ? 51.790 -11.741 -23.969 1.00 47.12 270 ALA A C 1
ATOM 2132 O O . ALA A 1 270 ? 51.337 -11.616 -22.834 1.00 47.12 270 ALA A O 1
ATOM 2133 N N . THR A 1 271 ? 52.797 -12.577 -24.214 1.00 45.22 271 THR A N 1
ATOM 2134 C CA . THR A 1 271 ? 53.434 -13.464 -23.233 1.00 45.22 271 THR A CA 1
ATOM 2135 C C . THR A 1 271 ? 54.297 -12.738 -22.193 1.00 45.22 271 THR A C 1
ATOM 2137 O O . THR A 1 271 ? 54.571 -13.302 -21.139 1.00 45.22 271 THR A O 1
ATOM 2140 N N . ALA A 1 272 ? 54.684 -11.477 -22.421 1.00 47.09 272 ALA A N 1
ATOM 2141 C CA . ALA A 1 272 ? 55.509 -10.706 -21.478 1.00 47.09 272 ALA A CA 1
ATOM 2142 C C . ALA A 1 272 ? 54.751 -10.176 -20.239 1.00 47.09 272 ALA A C 1
ATOM 2144 O O . ALA A 1 272 ? 55.374 -9.634 -19.328 1.00 47.09 272 ALA A O 1
ATOM 2145 N N . LEU A 1 273 ? 53.421 -10.317 -20.189 1.00 46.22 273 LEU A N 1
ATOM 2146 C CA . LEU A 1 273 ? 52.596 -9.848 -19.067 1.00 46.22 273 LEU A CA 1
ATOM 2147 C C . LEU A 1 273 ? 52.359 -10.916 -17.986 1.00 46.22 273 LEU A C 1
ATOM 2149 O O . LEU A 1 273 ? 51.926 -10.573 -16.890 1.00 46.22 273 LEU A O 1
ATOM 2153 N N . LEU A 1 274 ? 52.658 -12.191 -18.263 1.00 47.97 274 LEU A N 1
ATOM 2154 C CA . LEU A 1 274 ? 52.306 -13.317 -17.382 1.00 47.97 274 LEU A CA 1
ATOM 2155 C C . LEU A 1 274 ? 53.457 -13.825 -16.500 1.00 47.97 274 LEU A C 1
ATOM 2157 O O . LEU A 1 274 ? 53.270 -14.761 -15.728 1.00 47.97 274 LEU A O 1
ATOM 2161 N N . SER A 1 275 ? 54.634 -13.201 -16.546 1.00 41.22 275 SER A N 1
ATOM 2162 C CA . SER A 1 275 ? 55.725 -13.499 -15.609 1.00 41.22 275 SER A CA 1
ATOM 2163 C C . SER A 1 275 ? 55.895 -12.350 -14.623 1.00 41.22 275 SER A C 1
ATOM 2165 O O . SER A 1 275 ? 56.727 -11.461 -14.796 1.00 41.22 275 SER A O 1
ATOM 2167 N N . GLY A 1 276 ? 55.064 -12.355 -13.582 1.00 45.53 276 GLY A N 1
ATOM 2168 C CA . GLY A 1 276 ? 55.227 -11.473 -12.435 1.00 45.53 276 GLY A CA 1
ATOM 2169 C C . GLY A 1 276 ? 56.473 -11.843 -11.630 1.00 45.53 276 GLY A C 1
ATOM 2170 O O . GLY A 1 276 ? 56.616 -12.975 -11.179 1.00 45.53 276 GLY A O 1
ATOM 2171 N N . SER A 1 277 ? 57.358 -10.873 -11.408 1.00 36.62 277 SER A N 1
ATOM 2172 C CA . SER A 1 277 ? 58.276 -10.888 -10.269 1.00 36.62 277 SER A CA 1
ATOM 2173 C C . SER A 1 277 ? 58.530 -9.453 -9.813 1.00 36.62 277 SER A C 1
ATOM 2175 O O . SER A 1 277 ? 58.760 -8.553 -10.625 1.00 36.62 277 SER A O 1
ATOM 2177 N N . GLY A 1 278 ? 58.384 -9.228 -8.509 1.00 47.22 278 GLY A N 1
ATOM 2178 C CA . GLY A 1 278 ? 58.324 -7.919 -7.875 1.00 47.22 278 GLY A CA 1
ATOM 2179 C C . GLY A 1 278 ? 59.615 -7.117 -7.998 1.00 47.22 278 GLY A C 1
ATOM 2180 O O . GLY A 1 278 ? 60.516 -7.236 -7.174 1.00 47.22 278 GLY A O 1
ATOM 2181 N N . SER A 1 279 ? 59.652 -6.203 -8.963 1.00 40.56 279 SER A N 1
ATOM 2182 C CA . SER A 1 279 ? 60.583 -5.082 -8.947 1.00 40.56 279 SER A CA 1
ATOM 2183 C C . SER A 1 279 ? 59.764 -3.808 -8.819 1.00 40.56 279 SER A C 1
ATOM 2185 O O . SER A 1 279 ? 58.954 -3.494 -9.693 1.00 40.56 279 SER A O 1
ATOM 2187 N N . LYS A 1 280 ? 59.930 -3.104 -7.694 1.00 47.25 280 LYS A N 1
ATOM 2188 C CA . LYS A 1 280 ? 59.387 -1.762 -7.466 1.00 47.25 280 LYS A CA 1
ATOM 2189 C C . LYS A 1 280 ? 59.851 -0.884 -8.631 1.00 47.25 280 LYS A C 1
ATOM 2191 O O . LYS A 1 280 ? 60.991 -0.428 -8.629 1.00 47.25 280 LYS A O 1
ATOM 2196 N N . ARG A 1 281 ? 59.010 -0.696 -9.654 1.00 55.88 281 ARG A N 1
ATOM 2197 C CA . ARG A 1 281 ? 59.309 0.234 -10.745 1.00 55.88 281 ARG A CA 1
ATOM 2198 C C . ARG A 1 281 ? 59.367 1.616 -10.113 1.00 55.88 281 ARG A C 1
ATOM 2200 O O . ARG A 1 281 ? 58.336 2.157 -9.724 1.00 55.88 281 ARG A O 1
ATOM 2207 N N . THR A 1 282 ? 60.570 2.151 -9.949 1.00 58.97 282 THR A N 1
ATOM 2208 C CA . THR A 1 282 ? 60.730 3.565 -9.641 1.00 58.97 282 THR A CA 1
ATOM 2209 C C . THR A 1 282 ? 60.073 4.340 -10.784 1.00 58.97 282 THR A C 1
ATOM 2211 O O . THR A 1 282 ? 60.279 3.985 -11.949 1.00 58.97 282 THR A O 1
ATOM 2214 N N . PRO A 1 283 ? 59.216 5.329 -10.495 1.00 66.44 283 PRO A N 1
ATOM 2215 C CA . PRO A 1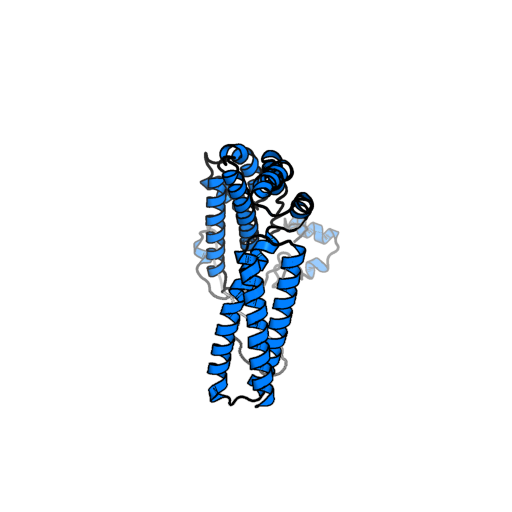 283 ? 58.621 6.135 -11.549 1.00 66.44 283 PRO A CA 1
ATOM 2216 C C . PRO A 1 283 ? 59.757 6.801 -12.328 1.00 66.44 283 PRO A C 1
ATOM 2218 O O . PRO A 1 283 ? 60.628 7.420 -11.724 1.00 66.44 283 PRO A O 1
ATOM 2221 N N . LEU A 1 284 ? 59.799 6.609 -13.648 1.00 76.88 284 LEU A N 1
ATOM 2222 C CA . LEU A 1 284 ? 60.724 7.337 -14.511 1.00 76.88 284 LEU A CA 1
ATOM 2223 C C . LEU A 1 284 ? 60.024 8.585 -15.037 1.00 76.88 284 LEU A C 1
ATOM 2225 O O . LEU A 1 284 ? 58.972 8.497 -15.669 1.00 76.88 284 LEU A O 1
ATOM 2229 N N . CYS A 1 285 ? 60.645 9.735 -14.819 1.00 78.44 285 CYS A N 1
ATOM 2230 C CA . CYS A 1 285 ? 60.183 11.008 -15.331 1.00 78.44 285 CYS A CA 1
ATOM 2231 C C . CYS A 1 285 ? 60.277 11.021 -16.859 1.00 78.44 285 CYS A C 1
ATOM 2233 O O . CYS A 1 285 ? 61.314 10.702 -17.439 1.00 78.44 285 CYS A O 1
ATOM 2235 N N . VAL A 1 286 ? 59.211 11.434 -17.535 1.00 74.19 286 VAL A N 1
ATOM 2236 C CA . VAL A 1 286 ? 59.168 11.469 -19.006 1.00 74.19 286 VAL A CA 1
ATOM 2237 C C . VAL A 1 286 ? 60.067 12.583 -19.574 1.00 74.19 286 VAL A C 1
ATOM 2239 O O . VAL A 1 286 ? 60.481 12.523 -20.728 1.00 74.19 286 VAL A O 1
ATOM 2242 N N . PHE A 1 287 ? 60.418 13.581 -18.758 1.00 73.56 287 PHE A N 1
ATOM 2243 C CA . PHE A 1 287 ? 61.141 14.777 -19.197 1.00 73.56 287 PHE A CA 1
ATOM 2244 C C . PHE A 1 287 ? 62.659 14.702 -19.036 1.00 73.56 287 PHE A C 1
ATOM 2246 O O . PHE A 1 287 ? 63.380 15.240 -19.876 1.00 73.56 287 PHE A O 1
ATOM 2253 N N . CYS A 1 288 ? 63.138 14.068 -17.965 1.00 76.00 288 CYS A N 1
ATOM 2254 C CA . CYS A 1 288 ? 64.569 13.932 -17.671 1.00 76.00 288 CYS A CA 1
ATOM 2255 C C . CYS A 1 288 ? 64.996 12.485 -17.386 1.00 76.00 288 CYS A C 1
ATOM 2257 O O . CYS A 1 288 ? 66.155 12.236 -17.065 1.00 76.00 288 CYS A O 1
ATOM 2259 N N . HIS A 1 289 ? 64.070 11.523 -17.487 1.00 73.12 289 HIS A N 1
ATOM 2260 C CA . HIS A 1 289 ? 64.306 10.094 -17.245 1.00 73.12 289 HIS A CA 1
ATOM 2261 C C . HIS A 1 289 ? 64.867 9.762 -15.851 1.00 73.12 289 HIS A C 1
ATOM 2263 O O . HIS A 1 289 ? 65.378 8.666 -15.628 1.00 73.12 289 HIS A O 1
ATOM 2269 N N . GLY A 1 290 ? 64.740 10.689 -14.894 1.00 76.62 290 GLY A N 1
ATOM 2270 C CA . GLY A 1 290 ? 65.093 10.476 -13.493 1.00 76.62 290 GLY A CA 1
ATOM 2271 C C . GLY A 1 290 ? 64.065 9.616 -12.755 1.00 76.62 290 GLY A C 1
ATOM 2272 O O . GLY A 1 290 ? 62.914 9.530 -13.165 1.00 76.62 290 GLY A O 1
ATOM 2273 N N . GLY A 1 291 ? 64.475 8.999 -11.644 1.00 77.31 291 GLY A N 1
ATOM 2274 C CA . GLY A 1 291 ? 63.627 8.141 -10.804 1.00 77.31 291 GLY A CA 1
ATOM 2275 C C . GLY A 1 291 ? 62.630 8.906 -9.921 1.00 77.31 291 GLY A C 1
ATOM 2276 O O . GLY A 1 291 ? 62.667 8.755 -8.704 1.00 77.31 291 GLY A O 1
ATOM 2277 N N . HIS A 1 292 ? 61.798 9.759 -10.516 1.00 78.44 292 HIS A N 1
ATOM 2278 C CA . HIS A 1 292 ? 60.696 10.486 -9.881 1.00 78.44 292 HIS A CA 1
ATOM 2279 C C . HIS A 1 292 ? 59.491 10.548 -10.828 1.00 78.44 292 HIS A C 1
ATOM 2281 O O . HIS A 1 292 ? 59.614 10.343 -12.036 1.00 78.44 292 HIS A O 1
ATOM 2287 N N . PHE A 1 293 ? 58.316 10.849 -10.283 1.00 73.88 293 PHE A N 1
ATOM 2288 C CA . PHE A 1 293 ? 57.134 11.124 -11.092 1.00 73.88 293 PHE A CA 1
ATOM 2289 C C . PHE A 1 293 ? 57.301 12.439 -11.872 1.00 73.88 293 PHE A C 1
ATOM 2291 O O . PHE A 1 293 ? 57.938 13.380 -11.402 1.00 73.88 293 PHE A O 1
ATOM 2298 N N . SER A 1 294 ? 56.760 12.497 -13.091 1.00 71.94 294 SER A N 1
ATOM 2299 C CA . SER A 1 294 ? 56.951 13.626 -14.017 1.00 71.94 294 SER A CA 1
ATOM 2300 C C . SER A 1 294 ? 56.422 14.972 -13.493 1.00 71.94 294 SER A C 1
ATOM 2302 O O . SER A 1 294 ? 56.925 16.017 -13.903 1.00 71.94 294 SER A O 1
ATOM 2304 N N . ASP A 1 295 ? 55.460 14.952 -12.569 1.00 69.38 295 ASP A N 1
ATOM 2305 C CA . ASP A 1 295 ? 54.891 16.111 -11.862 1.00 69.38 295 ASP A CA 1
ATOM 2306 C C . ASP A 1 295 ? 55.899 16.786 -10.911 1.00 69.38 295 ASP A C 1
ATOM 2308 O O . ASP A 1 295 ? 55.879 18.003 -10.719 1.00 69.38 295 ASP A O 1
ATOM 2312 N N . GLN A 1 296 ? 56.836 16.009 -10.364 1.00 69.12 296 GLN A N 1
ATOM 2313 C CA . GLN A 1 296 ? 57.855 16.452 -9.406 1.00 69.12 296 GLN A CA 1
ATOM 2314 C C . GLN A 1 296 ? 59.194 16.798 -10.076 1.00 69.12 296 GLN A C 1
ATOM 2316 O O . GLN A 1 296 ? 60.221 16.950 -9.410 1.00 69.12 296 GLN A O 1
ATOM 2321 N N . CYS A 1 297 ? 59.212 16.934 -11.405 1.00 75.69 297 CYS A N 1
ATOM 2322 C CA . CYS A 1 297 ? 60.433 17.192 -12.156 1.00 75.69 297 CYS A CA 1
ATOM 2323 C C . CYS A 1 297 ? 60.956 18.623 -11.950 1.00 75.69 297 CYS A C 1
ATOM 2325 O O . CYS A 1 297 ? 60.423 19.589 -12.502 1.00 75.69 297 CYS A O 1
ATOM 2327 N N . GLN A 1 298 ? 62.060 18.761 -11.209 1.00 73.88 298 GLN A N 1
ATOM 2328 C CA . GLN A 1 298 ? 62.718 20.055 -10.980 1.00 73.88 298 GLN A CA 1
ATOM 2329 C C . GLN A 1 298 ? 63.234 20.707 -12.273 1.00 73.88 298 GLN A C 1
ATOM 2331 O O . GLN A 1 298 ? 63.171 21.927 -12.394 1.00 73.88 298 GLN A O 1
ATOM 2336 N N . GLU A 1 299 ? 63.657 19.925 -13.276 1.00 71.12 299 GLU A N 1
ATOM 2337 C CA . GLU A 1 299 ? 64.06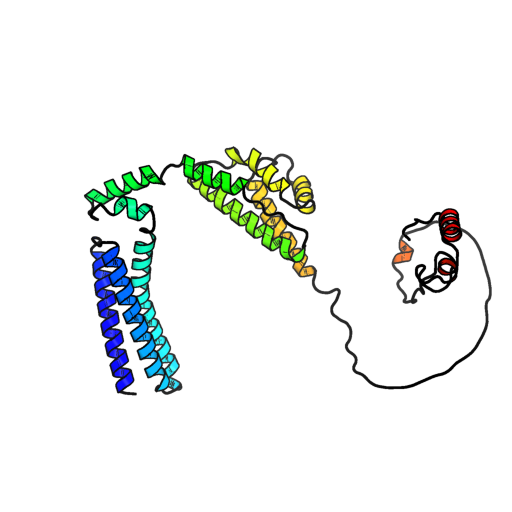6 20.476 -14.579 1.00 71.12 299 GLU A CA 1
ATOM 2338 C C . GLU A 1 299 ? 62.918 21.141 -15.338 1.00 71.12 299 GLU A C 1
ATOM 2340 O O . GLU A 1 299 ? 63.157 21.985 -16.196 1.00 71.12 299 GLU A O 1
ATOM 2345 N N . LEU A 1 300 ? 61.678 20.729 -15.077 1.00 72.94 300 LEU A N 1
ATOM 2346 C CA . LEU A 1 300 ? 60.507 21.262 -15.759 1.00 72.94 300 LEU A CA 1
ATOM 2347 C C . LEU A 1 300 ? 59.836 22.382 -14.953 1.00 72.94 300 LEU A C 1
ATOM 2349 O O . LEU A 1 300 ? 59.275 23.304 -15.541 1.00 72.94 300 LEU A O 1
ATOM 2353 N N . ASN A 1 301 ? 59.928 22.324 -13.621 1.00 71.06 301 ASN A N 1
ATOM 2354 C CA . ASN A 1 301 ? 59.442 23.370 -12.719 1.00 71.06 301 ASN A CA 1
ATOM 2355 C C . ASN A 1 301 ? 60.404 24.567 -12.600 1.00 71.06 301 ASN A C 1
ATOM 2357 O O . ASN A 1 301 ? 59.962 25.646 -12.228 1.00 71.06 301 ASN A O 1
ATOM 2361 N N . GLY A 1 302 ? 61.688 24.405 -12.941 1.00 70.62 302 GLY A N 1
ATOM 2362 C CA . GLY A 1 302 ? 62.672 25.496 -12.974 1.00 70.62 302 GLY A CA 1
ATOM 2363 C C . GLY A 1 302 ? 62.749 26.274 -14.296 1.00 70.62 302 GLY A C 1
ATOM 2364 O O . GLY A 1 302 ? 63.527 27.219 -14.392 1.00 70.62 302 GLY A O 1
ATOM 2365 N N . LEU A 1 303 ? 61.990 25.877 -15.324 1.00 74.75 303 LEU A N 1
ATOM 2366 C CA . LEU A 1 303 ? 61.964 26.542 -16.631 1.00 74.75 303 LEU A CA 1
ATOM 2367 C C . LEU A 1 303 ? 60.818 27.550 -16.723 1.00 74.75 303 LEU A C 1
ATOM 2369 O O . LEU A 1 303 ? 59.734 27.325 -16.186 1.00 74.75 303 LEU A O 1
ATOM 2373 N N . ASP A 1 304 ? 61.041 28.615 -17.491 1.00 77.38 304 ASP A N 1
ATOM 2374 C CA . ASP A 1 304 ? 59.992 29.574 -17.825 1.00 77.38 304 ASP A CA 1
ATOM 2375 C C . ASP A 1 304 ? 58.852 28.915 -18.633 1.00 77.38 304 ASP A C 1
ATOM 2377 O O . ASP A 1 304 ? 59.042 27.910 -19.335 1.00 77.38 304 ASP A O 1
ATOM 2381 N N . LEU A 1 305 ? 57.645 29.474 -18.538 1.00 72.31 305 LEU A N 1
ATOM 2382 C CA . LEU A 1 305 ? 56.409 28.870 -19.047 1.00 72.31 305 LEU A CA 1
ATOM 2383 C C . LEU A 1 305 ? 56.455 28.601 -20.559 1.00 72.31 305 LEU A C 1
ATOM 2385 O O . LEU A 1 305 ? 55.944 27.575 -21.026 1.00 72.31 305 LEU A O 1
ATOM 2389 N N . GLU A 1 306 ? 57.093 29.477 -21.337 1.00 75.06 306 GLU A N 1
ATOM 2390 C CA . GLU A 1 306 ? 57.271 29.280 -22.780 1.00 75.06 306 GLU A CA 1
ATOM 2391 C C . GLU A 1 306 ? 58.279 28.168 -23.099 1.00 75.06 306 GLU A C 1
ATOM 2393 O O . GLU A 1 306 ? 58.045 27.336 -23.985 1.00 75.06 306 GLU A O 1
ATOM 2398 N N . ALA A 1 307 ? 59.366 28.079 -22.329 1.00 75.94 307 ALA A N 1
ATOM 2399 C CA . ALA A 1 307 ? 60.370 27.030 -22.474 1.00 75.94 307 ALA A CA 1
ATOM 2400 C C . ALA A 1 307 ? 59.798 25.643 -22.118 1.00 75.94 307 ALA A C 1
ATOM 2402 O O . ALA A 1 307 ? 60.061 24.665 -22.827 1.00 75.94 307 ALA A O 1
ATOM 2403 N N . ARG A 1 308 ? 58.937 25.562 -21.093 1.00 77.12 308 ARG A N 1
ATOM 2404 C CA . ARG A 1 308 ? 58.208 24.341 -20.709 1.00 77.12 308 ARG A CA 1
ATOM 2405 C C . ARG A 1 308 ? 57.269 23.864 -21.818 1.00 77.12 308 ARG A C 1
ATOM 2407 O O . ARG A 1 308 ? 57.332 22.698 -22.213 1.00 77.12 308 ARG A O 1
ATOM 2414 N N . LYS A 1 309 ? 56.457 24.763 -22.389 1.00 76.62 309 LYS A N 1
ATOM 2415 C CA . LYS A 1 309 ? 55.558 24.443 -23.517 1.00 76.62 309 LYS A CA 1
ATOM 2416 C C . LYS A 1 309 ? 56.328 23.945 -24.741 1.00 76.62 309 LYS A C 1
ATOM 2418 O O . LYS A 1 309 ? 55.903 22.988 -25.389 1.00 76.62 309 LYS A O 1
ATOM 2423 N N . ASN A 1 310 ? 57.482 24.541 -25.036 1.00 79.25 310 ASN A N 1
ATOM 2424 C CA . ASN A 1 310 ? 58.325 24.113 -26.151 1.00 79.25 310 ASN A CA 1
ATOM 2425 C C . ASN A 1 310 ? 58.970 22.736 -25.917 1.00 79.25 310 ASN A C 1
ATOM 2427 O O . ASN A 1 310 ? 59.070 21.955 -26.864 1.00 79.25 310 ASN A O 1
ATOM 2431 N N . LYS A 1 311 ? 59.354 22.396 -24.678 1.00 76.81 311 LYS A N 1
ATOM 2432 C CA . LYS A 1 311 ? 59.898 21.069 -24.325 1.00 76.81 311 LYS A CA 1
ATOM 2433 C C . LYS A 1 311 ? 58.825 19.973 -24.426 1.00 76.81 311 LYS A C 1
ATOM 2435 O O . LYS A 1 311 ? 59.087 18.933 -25.023 1.00 76.81 311 LYS A O 1
ATOM 2440 N N . ILE A 1 312 ? 57.600 20.246 -23.965 1.00 78.06 312 ILE A N 1
ATOM 2441 C CA . ILE A 1 312 ? 56.432 19.351 -24.106 1.00 78.06 312 ILE A CA 1
ATOM 2442 C C . ILE A 1 312 ? 56.095 19.118 -25.587 1.00 78.06 312 ILE A C 1
ATOM 2444 O O . ILE A 1 312 ? 55.931 17.974 -26.011 1.00 78.06 312 ILE A O 1
ATOM 2448 N N . ARG A 1 313 ? 56.082 20.186 -26.401 1.00 77.69 313 ARG A N 1
ATOM 2449 C CA . ARG A 1 313 ? 55.813 20.104 -27.847 1.00 77.69 313 ARG A CA 1
ATOM 2450 C C . ARG A 1 313 ? 56.882 19.299 -28.595 1.00 77.69 313 ARG A C 1
ATOM 2452 O O . ARG A 1 313 ? 56.535 18.502 -29.458 1.00 77.69 313 ARG A O 1
ATOM 2459 N N . LYS A 1 314 ? 58.167 19.465 -28.253 1.00 79.25 314 LYS A N 1
ATOM 2460 C CA . LYS A 1 314 ? 59.274 18.684 -28.844 1.00 79.25 314 LYS A CA 1
ATOM 2461 C C . LYS A 1 314 ? 59.203 17.193 -28.506 1.00 79.25 314 LYS A C 1
ATOM 2463 O O . LYS A 1 314 ? 59.630 16.379 -29.316 1.00 79.25 314 LYS A O 1
ATOM 2468 N N . LEU A 1 315 ? 58.673 16.849 -27.333 1.00 74.56 315 LEU A N 1
ATOM 2469 C CA . LEU A 1 315 ? 58.501 15.465 -26.883 1.00 74.56 315 LEU A CA 1
ATOM 2470 C C . LEU A 1 315 ? 57.154 14.851 -27.311 1.00 74.56 315 LEU A C 1
ATOM 2472 O O . LEU A 1 315 ? 56.911 13.682 -27.028 1.00 74.56 315 LEU A O 1
ATOM 2476 N N . GLY A 1 316 ? 56.291 15.609 -28.001 1.00 73.81 316 GLY A N 1
ATOM 2477 C CA . GLY A 1 316 ? 54.997 15.128 -28.500 1.00 73.81 316 GLY A CA 1
ATOM 2478 C C . GLY A 1 316 ? 53.973 14.825 -27.401 1.00 73.81 316 GLY A C 1
ATOM 2479 O O . GLY A 1 316 ? 53.075 14.014 -27.612 1.00 73.81 316 GLY A O 1
ATOM 2480 N N . LEU A 1 317 ? 54.116 15.440 -26.225 1.00 75.06 317 LEU A N 1
ATOM 2481 C CA . LEU A 1 317 ? 53.270 15.180 -25.059 1.00 75.06 317 LEU A CA 1
ATOM 2482 C C . LEU A 1 317 ? 52.078 16.141 -24.997 1.00 75.06 317 LEU A C 1
ATOM 2484 O O . LEU A 1 317 ? 52.102 17.238 -25.558 1.00 75.06 317 LEU A O 1
ATOM 2488 N N . CYS A 1 318 ? 51.029 15.730 -24.285 1.00 71.81 318 CYS A N 1
ATOM 2489 C CA . CYS A 1 318 ? 49.868 16.575 -24.049 1.00 71.81 318 CYS A CA 1
ATOM 2490 C C . CYS A 1 318 ? 50.219 17.739 -23.107 1.00 71.81 318 CYS A C 1
ATOM 2492 O O . CYS A 1 318 ? 50.994 17.576 -22.170 1.00 71.81 318 CYS A O 1
ATOM 2494 N N . PHE A 1 319 ? 49.615 18.915 -23.302 1.00 64.19 319 PHE A N 1
ATOM 2495 C CA . PHE A 1 319 ? 49.825 20.067 -22.405 1.00 64.19 319 PHE A CA 1
ATOM 2496 C C . PHE A 1 319 ? 49.161 19.910 -21.021 1.00 64.19 319 PHE A C 1
ATOM 2498 O O . PHE A 1 319 ? 49.279 20.808 -20.194 1.00 64.19 319 PHE A O 1
ATOM 2505 N N . VAL A 1 320 ? 48.467 18.791 -20.787 1.00 61.59 320 VAL A N 1
ATOM 2506 C CA . VAL A 1 320 ? 47.722 18.458 -19.557 1.00 61.59 320 VAL A CA 1
ATOM 2507 C C . VAL A 1 320 ? 48.500 17.468 -18.655 1.00 61.59 320 VAL A C 1
ATOM 2509 O O . VAL A 1 320 ? 48.043 17.173 -17.559 1.00 61.59 320 VAL A O 1
ATOM 2512 N N . CYS A 1 321 ? 49.649 16.951 -19.113 1.00 51.66 321 CYS A N 1
ATOM 2513 C CA . CYS A 1 321 ? 50.333 15.753 -18.593 1.00 51.66 321 CYS A CA 1
ATOM 2514 C C . CYS A 1 321 ? 51.243 15.957 -17.343 1.00 51.66 321 CYS A C 1
ATOM 2516 O O . CYS A 1 321 ? 52.024 16.932 -17.335 1.00 51.66 321 CYS A O 1
#